Protein AF-A0A3D1LNL4-F1 (afdb_monomer_lite)

Foldseek 3Di:
DWDKDWDWDDQPDFKIKIKIKTAPPDVPAWDWDCPVVQRKTWGDDVQWIWIQHNFWIKITALKWKKAFDFPPADDDPVQVVPPLFGMDIDAQQWDADPVRDTFGDNRRIDIDTPVRCLNNHPVFKMKMKDKDAPPADPRSRRNNVVLCVQCVVCRRRPPCRVVVVVVVSCVVRVVSVVGNGMMMIMMMMGGVLLVVLLVLLLVQCVVPVDHDPVSVVVSVVSCVVVVPDPVSSVRSNVVSND

pLDDT: mean 90.86, std 9.8, range [50.56, 98.62]

Sequence (242 aa):
MHKDIRLHGMSGDQTEYFVMVIGNEAYQRYFFNIVQEEDQLRIFSPGNELVISADGISYQGNGGYFCEYMFGVDQPSSDLAKPDIINRLVMYGACSDDAGSVRFSDRTSGSETFDNIFFEGNAVCNYFFFVHSNLLSRKLKNQQEELVRCLGKILKRSEAVGDERDDILISEIFPLLKDDSAQLFIVKLINRYHREYRNLFRSLYFRNKKISDDDFAKLVSMASKYQIDRYQQERIRIDVMY

Structure (mmCIF, N/CA/C/O backbone):
data_AF-A0A3D1LNL4-F1
#
_entry.id   AF-A0A3D1LNL4-F1
#
loop_
_atom_site.group_PDB
_atom_site.id
_atom_site.type_symbol
_atom_site.label_atom_id
_atom_site.label_alt_id
_atom_site.label_comp_id
_atom_site.label_asym_id
_atom_site.label_entity_id
_atom_site.label_seq_id
_atom_site.pdbx_PDB_ins_code
_atom_site.Cartn_x
_atom_site.Cartn_y
_atom_site.Cartn_z
_atom_site.occupancy
_atom_site.B_iso_or_equiv
_atom_site.auth_seq_id
_atom_site.auth_comp_id
_atom_site.auth_asym_id
_atom_site.auth_atom_id
_atom_site.pdbx_PDB_model_num
ATOM 1 N N . MET A 1 1 ? -11.968 -1.842 -21.091 1.00 50.56 1 MET A N 1
ATOM 2 C CA . MET A 1 1 ? -12.015 -2.800 -19.969 1.00 50.56 1 MET A CA 1
ATOM 3 C C . MET A 1 1 ? -10.705 -3.562 -19.991 1.00 50.56 1 MET A C 1
ATOM 5 O O . MET A 1 1 ? -10.465 -4.282 -20.953 1.00 50.56 1 MET A O 1
ATOM 9 N N . HIS A 1 2 ? -9.820 -3.300 -19.032 1.00 61.72 2 HIS A N 1
ATOM 10 C CA . HIS A 1 2 ? -8.565 -4.043 -18.917 1.00 61.72 2 HIS A CA 1
ATOM 11 C C . HIS A 1 2 ? -8.872 -5.446 -18.392 1.00 61.72 2 HIS A C 1
ATOM 13 O O . HIS A 1 2 ? -9.828 -5.616 -17.638 1.00 61.72 2 HIS A O 1
ATOM 19 N N . LYS A 1 3 ? -8.110 -6.449 -18.828 1.00 73.12 3 LYS A N 1
ATOM 20 C CA . LYS A 1 3 ? -8.190 -7.783 -18.234 1.00 73.12 3 LYS A CA 1
ATOM 21 C C . LYS A 1 3 ? -7.304 -7.789 -16.996 1.00 73.12 3 LYS A C 1
ATOM 23 O O . LYS A 1 3 ? -6.114 -7.489 -17.103 1.00 73.12 3 LYS A O 1
ATOM 28 N N . ASP A 1 4 ? -7.886 -8.116 -15.853 1.00 80.88 4 ASP A N 1
ATOM 29 C CA . ASP A 1 4 ? -7.168 -8.322 -14.605 1.00 80.88 4 ASP A CA 1
ATOM 30 C C . ASP A 1 4 ? -7.403 -9.731 -14.055 1.00 80.88 4 ASP A C 1
ATOM 32 O O . ASP A 1 4 ? -8.457 -10.342 -14.233 1.00 80.88 4 ASP A O 1
ATOM 36 N N . ILE A 1 5 ? -6.379 -10.259 -13.392 1.00 85.88 5 ILE A N 1
ATOM 37 C CA . ILE A 1 5 ? -6.466 -11.468 -12.577 1.00 85.88 5 ILE A CA 1
ATOM 38 C C . ILE A 1 5 ? -6.315 -11.047 -11.133 1.00 85.88 5 ILE A C 1
ATOM 40 O O . ILE A 1 5 ? -5.396 -10.296 -10.806 1.00 85.88 5 ILE A O 1
ATOM 44 N N . ARG A 1 6 ? -7.191 -11.570 -10.276 1.00 89.88 6 ARG A N 1
ATOM 45 C CA . ARG A 1 6 ? -7.134 -11.356 -8.835 1.00 89.88 6 ARG A CA 1
ATOM 46 C C . ARG A 1 6 ? -6.950 -12.689 -8.136 1.00 89.88 6 ARG A C 1
ATOM 48 O O . ARG A 1 6 ? -7.793 -13.575 -8.257 1.00 89.88 6 ARG A O 1
ATOM 55 N N . LEU A 1 7 ? -5.852 -12.814 -7.410 1.00 90.56 7 LEU A N 1
ATOM 56 C CA . LEU A 1 7 ? -5.641 -13.871 -6.435 1.00 90.56 7 LEU A CA 1
ATOM 57 C C . LEU A 1 7 ? -5.884 -13.277 -5.052 1.00 90.56 7 LEU A C 1
ATOM 59 O O . LEU A 1 7 ? -5.367 -12.209 -4.738 1.00 90.56 7 LEU A O 1
ATOM 63 N N . HIS A 1 8 ? -6.662 -13.976 -4.242 1.00 93.00 8 HIS A N 1
ATOM 64 C CA . HIS A 1 8 ? -6.929 -13.614 -2.861 1.00 93.00 8 HIS A CA 1
ATOM 65 C C . HIS A 1 8 ? -6.503 -14.780 -1.975 1.00 93.00 8 HIS A C 1
ATOM 67 O O . HIS A 1 8 ? -6.839 -15.930 -2.267 1.00 93.00 8 HIS A O 1
ATOM 73 N N . GLY A 1 9 ? -5.772 -14.479 -0.909 1.00 91.75 9 GLY A N 1
ATOM 74 C CA . GLY A 1 9 ? -5.411 -15.459 0.097 1.00 91.75 9 GLY A CA 1
ATOM 75 C C . GLY A 1 9 ? -5.102 -14.827 1.446 1.00 91.75 9 GLY A C 1
ATOM 76 O O . GLY A 1 9 ? -5.281 -13.630 1.667 1.00 91.75 9 GLY A O 1
ATOM 77 N N . MET A 1 10 ? -4.649 -15.680 2.353 1.00 92.00 10 MET A N 1
ATOM 78 C CA . MET A 1 10 ? -4.302 -15.344 3.727 1.00 92.00 10 MET A CA 1
ATOM 79 C C . MET A 1 10 ? -2.837 -15.691 3.963 1.00 92.00 10 MET A C 1
ATOM 81 O O . MET A 1 10 ? -2.370 -16.714 3.464 1.00 92.00 10 MET A O 1
ATOM 85 N N . SER A 1 11 ? -2.140 -14.854 4.727 1.00 87.44 11 SER A N 1
ATOM 86 C CA . SER A 1 11 ? -0.852 -15.189 5.327 1.00 87.44 11 SER A CA 1
ATOM 87 C C . SER A 1 11 ? -0.989 -15.139 6.848 1.00 87.44 11 SER A C 1
ATOM 89 O O . SER A 1 11 ? -1.293 -14.089 7.430 1.00 87.44 11 SER A O 1
ATOM 91 N N . GLY A 1 12 ? -0.849 -16.306 7.481 1.00 83.31 12 GLY A N 1
ATOM 92 C CA . GLY A 1 12 ? -1.206 -16.506 8.883 1.00 83.31 12 GLY A CA 1
ATOM 93 C C . GLY A 1 12 ? -2.679 -16.186 9.175 1.00 83.31 12 GLY A C 1
ATOM 94 O O . GLY A 1 12 ? -3.547 -16.263 8.302 1.00 83.31 12 GLY A O 1
ATOM 95 N N . ASP A 1 13 ? -2.962 -15.795 10.418 1.00 82.75 13 ASP A N 1
ATOM 96 C CA . ASP A 1 13 ? -4.335 -15.529 10.875 1.00 82.75 13 ASP A CA 1
ATOM 97 C C . ASP A 1 13 ? -4.784 -14.072 10.667 1.00 82.75 13 ASP A C 1
ATOM 99 O O . ASP A 1 13 ? -5.983 -13.782 10.616 1.00 82.75 13 ASP A O 1
ATOM 103 N N . GLN A 1 14 ? -3.829 -13.146 10.544 1.00 91.38 14 GLN A N 1
ATOM 104 C CA . GLN A 1 14 ? -4.090 -11.706 10.633 1.00 91.38 14 GLN A CA 1
ATOM 105 C C . GLN A 1 14 ? -4.021 -10.962 9.298 1.00 91.38 14 GLN A C 1
ATOM 107 O O . GLN A 1 14 ? -4.731 -9.966 9.135 1.00 91.38 14 GLN A O 1
ATOM 112 N N . THR A 1 15 ? -3.216 -11.428 8.339 1.00 96.06 15 THR A N 1
ATOM 113 C CA . THR A 1 15 ? -2.960 -10.689 7.098 1.00 96.06 15 THR A CA 1
ATOM 114 C C . THR A 1 15 ? -3.695 -11.321 5.923 1.00 96.06 15 THR A C 1
ATOM 116 O O . THR A 1 15 ? -3.459 -12.466 5.551 1.00 96.06 15 THR A O 1
ATOM 119 N N . GLU A 1 16 ? -4.579 -10.546 5.307 1.00 96.44 16 GLU A N 1
ATOM 120 C CA . GLU A 1 16 ? -5.219 -10.869 4.033 1.00 96.44 16 GLU A CA 1
ATOM 121 C C . GLU A 1 16 ? -4.404 -10.233 2.900 1.00 96.44 16 GLU A C 1
ATOM 123 O O . GLU A 1 16 ? -3.946 -9.095 3.038 1.00 96.44 16 GLU A O 1
ATOM 128 N N . TYR A 1 17 ? -4.223 -10.937 1.781 1.00 96.38 17 TYR A N 1
ATOM 129 C CA . TYR A 1 17 ? -3.546 -10.386 0.608 1.00 96.38 17 TYR A CA 1
ATOM 130 C C . TYR A 1 17 ? -4.386 -10.500 -0.662 1.00 96.38 17 TYR A C 1
ATOM 132 O O . TYR A 1 17 ? -5.049 -11.507 -0.913 1.00 96.38 17 TYR A O 1
ATOM 140 N N . PHE A 1 18 ? -4.279 -9.486 -1.518 1.00 95.69 18 PHE A N 1
ATOM 141 C CA . PHE A 1 18 ? -4.818 -9.500 -2.874 1.00 95.69 18 PHE A CA 1
ATOM 142 C C . PHE A 1 18 ? -3.693 -9.222 -3.858 1.00 95.69 18 PHE A C 1
ATOM 144 O O . PHE A 1 18 ? -3.049 -8.178 -3.791 1.00 95.69 18 PHE A O 1
ATOM 151 N N . VAL A 1 19 ? -3.469 -10.139 -4.792 1.00 94.75 19 VAL A N 1
ATOM 152 C CA . VAL A 1 19 ? -2.535 -9.954 -5.903 1.00 94.75 19 VAL A CA 1
ATOM 153 C C . VAL A 1 19 ? -3.347 -9.695 -7.153 1.00 94.75 19 VAL A C 1
ATOM 155 O O . VAL A 1 19 ? -4.113 -10.549 -7.601 1.00 94.75 19 VAL A O 1
ATOM 158 N N . MET A 1 20 ? -3.175 -8.508 -7.708 1.00 94.00 20 MET A N 1
ATOM 159 C CA . MET A 1 20 ? -3.859 -8.043 -8.899 1.00 94.00 20 MET A CA 1
ATOM 160 C C . MET A 1 20 ? -2.837 -7.888 -10.007 1.00 94.00 20 MET A C 1
ATOM 162 O O . MET A 1 20 ? -1.841 -7.180 -9.846 1.00 94.00 20 MET A O 1
ATOM 166 N N . VAL A 1 21 ? -3.086 -8.549 -11.133 1.00 92.56 21 VAL A N 1
ATOM 167 C CA . VAL A 1 21 ? -2.206 -8.458 -12.293 1.00 92.56 21 VAL A CA 1
ATOM 168 C C . VAL A 1 21 ? -2.984 -8.043 -13.523 1.00 92.56 21 VAL A C 1
ATOM 170 O O . VAL A 1 21 ? -3.985 -8.667 -13.868 1.00 92.56 21 VAL A O 1
ATOM 173 N N . ILE A 1 22 ? -2.520 -6.973 -14.163 1.00 91.94 22 ILE A N 1
ATOM 174 C CA . ILE A 1 22 ? -3.245 -6.247 -15.203 1.00 91.94 22 ILE A CA 1
ATOM 175 C C . ILE A 1 22 ? -2.409 -6.226 -16.481 1.00 91.94 22 ILE A C 1
ATOM 177 O O . ILE A 1 22 ? -1.222 -5.903 -16.430 1.00 91.94 22 ILE A O 1
ATOM 181 N N . GLY A 1 23 ? -3.015 -6.573 -17.620 1.00 87.81 23 GLY A N 1
ATOM 182 C CA . GLY A 1 23 ? -2.366 -6.555 -18.937 1.00 87.81 23 GLY A CA 1
ATOM 183 C C . GLY A 1 23 ? -3.229 -7.172 -20.047 1.00 87.81 23 GLY A C 1
ATOM 184 O O . GLY A 1 23 ? -4.116 -7.982 -19.780 1.00 87.81 23 GLY A O 1
ATOM 185 N N . ASN A 1 24 ? -2.968 -6.821 -21.313 1.00 76.06 24 ASN A N 1
ATOM 186 C CA . ASN A 1 24 ? -3.731 -7.343 -22.466 1.00 76.06 24 ASN A CA 1
ATOM 187 C C . ASN A 1 24 ? -3.574 -8.867 -22.655 1.00 76.06 24 ASN A C 1
ATOM 189 O O . ASN A 1 24 ? -4.507 -9.541 -23.097 1.00 76.06 24 ASN A O 1
ATOM 193 N N . GLU A 1 25 ? -2.428 -9.402 -22.228 1.00 66.19 25 GLU A N 1
ATOM 194 C CA . GLU A 1 25 ? -2.112 -10.831 -22.109 1.00 66.19 25 GLU A CA 1
ATOM 195 C C . GLU A 1 25 ? -1.676 -11.150 -20.679 1.00 66.19 25 GLU A C 1
ATOM 197 O O . GLU A 1 25 ? -0.686 -11.843 -20.410 1.00 66.19 25 GLU A O 1
ATOM 202 N N . ALA A 1 26 ? -2.501 -10.687 -19.741 1.00 60.09 26 ALA A N 1
ATOM 203 C CA . ALA A 1 26 ? -2.679 -11.404 -18.499 1.00 60.09 26 ALA A CA 1
ATOM 204 C C . ALA A 1 26 ? -2.870 -12.914 -18.763 1.00 60.09 26 ALA A C 1
ATOM 206 O O . ALA A 1 26 ? -3.056 -13.303 -19.894 1.00 60.09 26 ALA A O 1
ATOM 207 N N . TYR A 1 27 ? -2.868 -13.841 -17.824 1.00 58.22 27 TYR A N 1
ATOM 208 C CA . TYR A 1 27 ? -3.023 -15.293 -18.096 1.00 58.22 27 TYR A CA 1
ATOM 209 C C . TYR A 1 27 ? -1.872 -15.976 -18.873 1.00 58.22 27 TYR A C 1
ATOM 211 O O . TYR A 1 27 ? -1.495 -17.074 -18.488 1.00 58.22 27 TYR A O 1
ATOM 219 N N . GLN A 1 28 ? -1.297 -15.390 -19.933 1.00 54.34 28 GLN A N 1
ATOM 220 C CA . GLN A 1 28 ? -0.286 -16.056 -20.776 1.00 54.34 28 GLN A CA 1
ATOM 221 C C . GLN A 1 28 ? 1.156 -15.883 -20.278 1.00 54.34 28 GLN A C 1
ATOM 223 O O . GLN A 1 28 ? 2.047 -16.604 -20.719 1.00 54.34 28 GLN A O 1
ATOM 228 N N . ARG A 1 29 ? 1.409 -14.908 -19.398 1.00 55.25 29 ARG A N 1
ATOM 229 C CA . ARG A 1 29 ? 2.767 -14.460 -19.037 1.00 55.25 29 ARG A CA 1
ATOM 230 C C . ARG A 1 29 ? 2.970 -14.235 -17.537 1.00 55.25 29 ARG A C 1
ATOM 232 O O . ARG A 1 29 ? 3.847 -13.468 -17.152 1.00 55.25 29 ARG A O 1
ATOM 239 N N . TYR A 1 30 ? 2.145 -14.856 -16.697 1.00 57.94 30 TYR A N 1
ATOM 240 C CA . TYR A 1 30 ? 2.248 -14.731 -15.243 1.00 57.94 30 TYR A CA 1
ATOM 241 C C . TYR A 1 30 ? 2.713 -16.016 -14.597 1.00 57.94 30 TYR A C 1
ATOM 243 O O . TYR A 1 30 ? 2.314 -17.106 -15.003 1.00 57.94 30 TYR A O 1
ATOM 251 N N . PHE A 1 31 ? 3.495 -15.855 -13.536 1.00 61.88 31 PHE A N 1
ATOM 252 C CA . PHE A 1 31 ? 3.978 -16.955 -12.735 1.00 61.88 31 PHE A CA 1
ATOM 253 C C . PHE A 1 31 ? 3.702 -16.645 -11.264 1.00 61.88 31 PHE A C 1
ATOM 255 O O . PHE A 1 31 ? 4.343 -15.785 -10.661 1.00 61.88 31 PHE A O 1
ATOM 262 N N . PHE A 1 32 ? 2.707 -17.329 -10.703 1.00 61.94 32 PHE A N 1
ATOM 263 C CA . PHE A 1 32 ? 2.613 -17.522 -9.263 1.00 61.94 32 PHE A CA 1
ATOM 264 C C . PHE A 1 32 ? 3.219 -18.888 -8.963 1.00 61.94 32 PHE A C 1
ATOM 266 O O . PHE A 1 32 ? 2.899 -19.870 -9.635 1.00 61.94 32 PHE A O 1
ATOM 273 N N . ASN A 1 33 ? 4.106 -18.953 -7.979 1.00 62.47 33 ASN A N 1
ATOM 274 C CA . ASN A 1 33 ? 4.538 -20.227 -7.428 1.00 62.47 33 ASN A CA 1
ATOM 275 C C . ASN A 1 33 ? 4.092 -20.273 -5.971 1.00 62.47 33 ASN A C 1
ATOM 277 O O . ASN A 1 33 ? 4.535 -19.450 -5.170 1.00 62.47 33 ASN A O 1
ATOM 281 N N . ILE A 1 34 ? 3.185 -21.200 -5.663 1.00 65.06 34 ILE A N 1
ATOM 282 C CA . ILE A 1 34 ? 2.859 -21.537 -4.280 1.00 65.06 34 ILE A CA 1
ATOM 283 C C . ILE A 1 34 ? 3.863 -22.606 -3.881 1.00 65.06 34 ILE A C 1
ATOM 285 O O . ILE A 1 34 ? 3.757 -23.758 -4.309 1.00 65.06 34 ILE A O 1
ATOM 289 N N . VAL A 1 35 ? 4.854 -22.214 -3.089 1.00 64.00 35 VAL A N 1
ATOM 290 C CA . VAL A 1 35 ? 5.831 -23.155 -2.548 1.00 64.00 35 VAL A CA 1
ATOM 291 C C . VAL A 1 35 ? 5.168 -23.827 -1.351 1.00 64.00 35 VAL A C 1
ATOM 293 O O . VAL A 1 35 ? 5.257 -23.337 -0.231 1.00 64.00 35 VAL A O 1
ATOM 296 N N . GLN A 1 36 ? 4.437 -24.920 -1.602 1.00 60.38 36 GLN A N 1
ATOM 297 C CA . GLN A 1 36 ? 3.648 -25.624 -0.576 1.00 60.38 36 GLN A CA 1
ATOM 298 C C . GLN A 1 36 ? 4.494 -26.099 0.614 1.00 60.38 36 GLN A C 1
ATOM 300 O O . GLN A 1 36 ? 3.973 -26.221 1.715 1.00 60.38 36 GLN A O 1
ATOM 305 N N . GLU A 1 37 ? 5.786 -26.351 0.400 1.00 60.69 37 GLU A N 1
ATOM 306 C CA . GLU A 1 37 ? 6.718 -26.757 1.458 1.00 60.69 37 GLU A CA 1
ATOM 307 C C . GLU A 1 37 ? 7.083 -25.605 2.411 1.00 60.69 37 GLU A C 1
ATOM 309 O O . GLU A 1 37 ? 7.431 -25.864 3.560 1.00 60.69 37 GLU A O 1
ATOM 314 N N . GLU A 1 38 ? 6.970 -24.348 1.964 1.00 62.19 38 GLU A N 1
ATOM 315 C CA . GLU A 1 38 ? 7.372 -23.156 2.729 1.00 62.19 38 GLU A CA 1
ATOM 316 C C . GLU A 1 38 ? 6.199 -22.221 3.078 1.00 62.19 38 GLU A C 1
ATOM 318 O O . GLU A 1 38 ? 6.415 -21.205 3.733 1.00 62.19 38 GLU A O 1
ATOM 323 N N . ASP A 1 39 ? 4.974 -22.548 2.651 1.00 75.44 39 ASP A N 1
ATOM 324 C CA . ASP A 1 39 ? 3.772 -21.704 2.783 1.00 75.44 39 ASP A CA 1
ATOM 325 C C . ASP A 1 39 ? 3.991 -20.264 2.273 1.00 75.44 39 ASP A C 1
ATOM 327 O O . ASP A 1 39 ? 3.613 -19.272 2.894 1.00 75.44 39 ASP A O 1
ATOM 331 N N . GLN A 1 40 ? 4.664 -20.151 1.121 1.00 87.25 40 GLN A N 1
ATOM 332 C CA . GLN A 1 40 ? 4.995 -18.870 0.495 1.00 87.25 40 GLN A CA 1
ATOM 333 C C . GLN A 1 40 ? 4.293 -18.692 -0.847 1.00 87.25 40 GLN A C 1
ATOM 335 O O . GLN A 1 40 ? 4.218 -19.612 -1.672 1.00 87.25 40 GLN A O 1
ATOM 340 N N . LEU A 1 41 ? 3.865 -17.456 -1.105 1.00 90.50 41 LEU A N 1
ATOM 341 C CA . LEU A 1 41 ? 3.396 -17.020 -2.412 1.00 90.50 41 LEU A CA 1
ATOM 342 C C . LEU A 1 41 ? 4.462 -16.159 -3.084 1.00 90.50 41 LEU A C 1
ATOM 344 O O . LEU A 1 41 ? 4.723 -15.034 -2.664 1.00 90.50 41 LEU A O 1
ATOM 348 N N . ARG A 1 42 ? 5.028 -16.661 -4.181 1.00 92.62 42 ARG A N 1
ATOM 349 C CA . ARG A 1 42 ? 5.994 -15.930 -5.005 1.00 92.62 42 ARG A CA 1
ATOM 350 C C . ARG A 1 42 ? 5.335 -15.377 -6.264 1.00 92.62 42 ARG A C 1
ATOM 352 O O . ARG A 1 42 ? 4.730 -16.129 -7.029 1.00 92.62 42 ARG A O 1
ATOM 359 N N . ILE A 1 43 ? 5.504 -14.078 -6.493 1.00 92.62 43 ILE A N 1
ATOM 360 C CA . ILE A 1 43 ? 4.960 -13.308 -7.616 1.00 92.62 43 ILE A CA 1
ATOM 361 C C . ILE A 1 43 ? 6.143 -12.691 -8.358 1.00 92.62 43 ILE A C 1
ATOM 363 O O . ILE A 1 43 ? 6.933 -11.965 -7.757 1.00 92.62 43 ILE A O 1
ATOM 367 N N . PHE A 1 44 ? 6.291 -12.960 -9.654 1.00 91.31 44 PHE A N 1
ATOM 368 C CA . PHE A 1 44 ? 7.459 -12.470 -10.384 1.00 91.31 44 PHE A CA 1
ATOM 369 C C . PHE A 1 44 ? 7.189 -12.126 -11.847 1.00 91.31 44 PHE A C 1
ATOM 371 O O . PHE A 1 44 ? 6.270 -12.628 -12.494 1.00 91.31 44 PHE A O 1
ATOM 378 N N . SER A 1 45 ? 8.051 -11.256 -12.366 1.00 89.31 45 SER A N 1
ATOM 379 C CA . SER A 1 45 ? 8.190 -10.899 -13.778 1.00 89.31 45 SER A CA 1
ATOM 380 C C . SER A 1 45 ? 9.676 -10.644 -14.072 1.00 89.31 45 SER A C 1
ATOM 382 O O . SER A 1 45 ? 10.470 -10.544 -13.135 1.00 89.31 45 SER A O 1
ATOM 384 N N . PRO A 1 46 ? 10.121 -10.543 -15.336 1.00 88.75 46 PRO A N 1
ATOM 385 C CA . PRO A 1 46 ? 11.529 -10.285 -15.627 1.00 88.75 46 PRO A CA 1
ATOM 386 C C . PRO A 1 46 ? 12.072 -9.055 -14.878 1.00 88.75 46 PRO A C 1
ATOM 388 O O . PRO A 1 46 ? 11.635 -7.931 -15.120 1.00 88.75 46 PRO A O 1
ATOM 391 N N . GLY A 1 47 ? 13.030 -9.290 -13.975 1.00 89.75 47 GLY A N 1
ATOM 392 C CA . GLY A 1 47 ? 13.676 -8.256 -13.159 1.00 89.75 47 GLY A CA 1
ATOM 393 C C . GLY A 1 47 ? 12.916 -7.821 -11.899 1.00 89.75 47 GLY A C 1
ATOM 394 O O . GLY A 1 47 ? 13.440 -6.975 -11.179 1.00 89.75 47 GLY A O 1
ATOM 395 N N . ASN A 1 48 ? 11.735 -8.384 -11.614 1.00 94.69 48 ASN A N 1
ATOM 396 C CA . ASN A 1 48 ? 10.940 -8.048 -10.432 1.00 94.69 48 ASN A CA 1
ATOM 397 C C . ASN A 1 48 ? 10.413 -9.293 -9.719 1.00 94.69 48 ASN A C 1
ATOM 399 O O . ASN A 1 48 ? 9.960 -10.248 -10.351 1.00 94.69 48 ASN A O 1
ATOM 403 N N . GLU A 1 49 ? 10.394 -9.233 -8.398 1.00 95.31 49 GLU A N 1
ATOM 404 C CA . GLU A 1 49 ? 9.917 -10.295 -7.532 1.00 95.31 49 GLU A CA 1
ATOM 405 C C . GLU A 1 49 ? 9.311 -9.717 -6.256 1.00 95.31 49 GLU A C 1
ATOM 407 O O . GLU A 1 49 ? 9.842 -8.770 -5.677 1.00 95.31 49 GLU A O 1
ATOM 412 N N . LEU A 1 50 ? 8.210 -10.319 -5.814 1.00 96.75 50 LEU A N 1
ATOM 413 C CA . LEU A 1 50 ? 7.651 -10.143 -4.485 1.00 96.75 50 LEU A CA 1
ATOM 414 C C . LEU A 1 50 ? 7.252 -11.515 -3.943 1.00 96.75 50 LEU A C 1
ATOM 416 O O . LEU A 1 50 ? 6.542 -12.273 -4.604 1.00 96.75 50 LEU A O 1
ATOM 420 N N . VAL A 1 51 ? 7.709 -11.829 -2.739 1.00 95.62 51 VAL A N 1
ATOM 421 C CA . VAL A 1 51 ? 7.355 -13.041 -2.000 1.00 95.62 51 VAL A CA 1
ATOM 422 C C . VAL A 1 51 ? 6.564 -12.623 -0.775 1.00 95.62 51 VAL A C 1
ATOM 424 O O . VAL A 1 51 ? 6.985 -11.714 -0.066 1.00 95.62 51 VAL A O 1
ATOM 427 N N . ILE A 1 52 ? 5.431 -13.276 -0.540 1.00 95.25 52 ILE A N 1
ATOM 428 C CA . ILE A 1 52 ? 4.656 -13.175 0.695 1.00 95.25 52 ILE A CA 1
ATOM 429 C C . ILE A 1 52 ? 4.932 -14.448 1.493 1.00 95.25 52 ILE A C 1
ATOM 431 O O . ILE A 1 52 ? 4.626 -15.545 1.019 1.00 95.25 52 ILE A O 1
ATOM 435 N N . SER A 1 53 ? 5.523 -14.290 2.674 1.00 93.00 53 SER A N 1
ATOM 436 C CA . SER A 1 53 ? 5.762 -15.346 3.661 1.00 93.00 53 SER A CA 1
ATOM 437 C C . SER A 1 53 ? 4.769 -15.230 4.818 1.00 93.00 53 SER A C 1
ATOM 439 O O . SER A 1 53 ? 3.946 -14.311 4.856 1.00 93.00 53 SER A O 1
ATOM 441 N N . ALA A 1 54 ? 4.849 -16.157 5.775 1.00 90.44 54 ALA A N 1
ATOM 442 C CA . ALA A 1 54 ? 4.009 -16.174 6.975 1.00 90.44 54 ALA A CA 1
ATOM 443 C C . ALA A 1 54 ? 4.172 -14.928 7.872 1.00 90.44 54 ALA A C 1
ATOM 445 O O . ALA A 1 54 ? 3.253 -14.563 8.603 1.00 90.44 54 ALA A O 1
ATOM 446 N N . ASP A 1 55 ? 5.336 -14.279 7.831 1.00 91.81 55 ASP A N 1
ATOM 447 C CA . ASP A 1 55 ? 5.736 -13.185 8.722 1.00 91.81 55 ASP A CA 1
ATOM 448 C C . ASP A 1 55 ? 5.873 -11.824 8.024 1.00 91.81 55 ASP A C 1
ATOM 450 O O . ASP A 1 55 ? 5.939 -10.789 8.695 1.00 91.81 55 ASP A O 1
ATOM 454 N N . GLY A 1 56 ? 5.889 -11.793 6.691 1.00 95.75 56 GLY A N 1
ATOM 455 C CA . GLY A 1 56 ? 6.089 -10.555 5.959 1.00 95.75 56 GLY A CA 1
ATOM 456 C C . GLY A 1 56 ? 6.197 -10.724 4.454 1.00 95.75 56 GLY A C 1
ATOM 457 O O . GLY A 1 56 ? 5.583 -11.600 3.839 1.00 95.75 56 GLY A O 1
ATOM 458 N N . ILE A 1 57 ? 6.975 -9.827 3.856 1.00 97.00 57 ILE A N 1
ATOM 459 C CA . ILE A 1 57 ? 7.299 -9.862 2.436 1.00 97.00 57 ILE A CA 1
ATOM 460 C C . ILE A 1 57 ? 8.799 -9.722 2.209 1.00 97.00 57 ILE A C 1
ATOM 462 O O . ILE A 1 57 ? 9.505 -9.055 2.967 1.00 97.00 57 ILE A O 1
ATOM 466 N N . SER A 1 58 ? 9.265 -10.247 1.083 1.00 97.44 58 SER A N 1
ATOM 467 C CA . SER A 1 58 ? 10.529 -9.841 0.471 1.00 97.44 58 SER A CA 1
ATOM 468 C C . SER A 1 58 ? 10.285 -9.366 -0.949 1.00 97.44 58 SER A C 1
ATOM 470 O O . SER A 1 58 ? 9.439 -9.916 -1.652 1.00 97.44 58 SER A O 1
ATOM 472 N N . TYR A 1 59 ? 11.028 -8.363 -1.389 1.00 97.38 59 TYR A N 1
ATOM 473 C CA . TYR A 1 59 ? 10.859 -7.774 -2.709 1.00 97.38 59 TYR A CA 1
ATOM 474 C C . TYR A 1 59 ? 12.199 -7.499 -3.377 1.00 97.38 59 TYR A C 1
ATOM 476 O O . TYR A 1 59 ? 13.221 -7.305 -2.720 1.00 97.38 59 TYR A O 1
ATOM 484 N N . GLN A 1 60 ? 12.171 -7.437 -4.703 1.00 96.81 60 GLN A N 1
ATOM 485 C CA . GLN A 1 60 ? 13.253 -6.972 -5.557 1.00 96.81 60 GLN A CA 1
ATOM 486 C C . GLN A 1 60 ? 12.653 -6.396 -6.841 1.00 96.81 60 GLN A C 1
ATOM 488 O O . GLN A 1 60 ? 11.712 -6.956 -7.396 1.00 96.81 60 GLN A O 1
ATOM 493 N N . GLY A 1 61 ? 13.225 -5.309 -7.362 1.00 96.12 61 GLY A N 1
ATOM 494 C CA . GLY A 1 61 ? 12.877 -4.814 -8.697 1.00 96.12 61 GLY A CA 1
ATOM 495 C C . GLY A 1 61 ? 12.700 -3.307 -8.766 1.00 96.12 61 GLY A C 1
ATOM 496 O O . GLY A 1 61 ? 13.384 -2.563 -8.070 1.00 96.12 61 GLY A O 1
ATOM 497 N N . ASN A 1 62 ? 11.832 -2.847 -9.661 1.00 96.81 62 ASN A N 1
ATOM 498 C CA . ASN A 1 62 ? 11.607 -1.429 -9.960 1.00 96.81 62 ASN A CA 1
ATOM 499 C C . ASN A 1 62 ? 10.446 -0.801 -9.187 1.00 96.81 62 ASN A C 1
ATOM 501 O O . ASN A 1 62 ? 10.109 0.362 -9.408 1.00 96.81 62 ASN A O 1
ATOM 505 N N . GLY A 1 63 ? 9.831 -1.604 -8.332 1.00 96.06 63 GLY A N 1
ATOM 506 C CA . GLY A 1 63 ? 8.618 -1.285 -7.623 1.00 96.06 63 GLY A CA 1
ATOM 507 C C . GLY A 1 63 ? 8.782 -0.355 -6.432 1.00 96.06 63 GLY A C 1
ATOM 508 O O . GLY A 1 63 ? 9.813 0.284 -6.193 1.00 96.06 63 GLY A O 1
ATOM 509 N N . GLY A 1 64 ? 7.708 -0.318 -5.666 1.00 97.50 64 GLY A N 1
ATOM 510 C CA . GLY A 1 64 ? 7.609 0.432 -4.435 1.00 97.50 64 GLY A CA 1
ATOM 511 C C . GLY A 1 64 ? 6.358 0.048 -3.669 1.00 97.50 64 GLY A C 1
ATOM 512 O O . GLY A 1 64 ? 5.640 -0.888 -4.030 1.00 97.50 64 GLY A O 1
ATOM 513 N N . TYR A 1 65 ? 6.087 0.810 -2.623 1.00 97.81 65 TYR A N 1
ATOM 514 C CA . TYR A 1 65 ? 4.872 0.699 -1.841 1.00 97.81 65 TYR A CA 1
ATOM 515 C C . TYR A 1 65 ? 4.224 2.058 -1.644 1.00 97.81 65 TYR A C 1
ATOM 517 O O . TYR A 1 65 ? 4.878 3.105 -1.686 1.00 97.81 65 TYR A O 1
ATOM 525 N N . PHE A 1 66 ? 2.914 2.029 -1.455 1.00 98.19 66 PHE A N 1
ATOM 526 C CA . PHE A 1 66 ? 2.119 3.204 -1.177 1.00 98.19 66 PHE A CA 1
ATOM 527 C C . PHE A 1 66 ? 0.930 2.868 -0.285 1.00 98.19 66 PHE A C 1
ATOM 529 O O . PHE A 1 66 ? 0.409 1.752 -0.280 1.00 98.19 66 PHE A O 1
ATOM 536 N N . CYS A 1 67 ? 0.507 3.856 0.485 1.00 97.75 67 CYS A N 1
ATOM 537 C CA . CYS A 1 67 ? -0.648 3.771 1.363 1.00 97.75 67 CYS A CA 1
ATOM 538 C C . CYS A 1 67 ? -1.165 5.179 1.639 1.00 97.75 67 CYS A C 1
ATOM 540 O O . CYS A 1 67 ? -0.428 6.152 1.477 1.00 97.75 67 CYS A O 1
ATOM 542 N N . GLU A 1 68 ? -2.407 5.291 2.086 1.00 96.81 68 GLU A N 1
ATOM 543 C CA . GLU A 1 68 ? -2.912 6.551 2.623 1.00 96.81 68 GLU A CA 1
ATOM 544 C C . GLU A 1 68 ? -2.122 6.940 3.879 1.00 96.81 68 GLU A C 1
ATOM 546 O O . GLU A 1 68 ? -1.744 6.075 4.682 1.00 96.81 68 GLU A O 1
ATOM 551 N N . TYR A 1 69 ? -1.816 8.231 4.023 1.00 95.81 69 TYR A N 1
ATOM 552 C CA . TYR A 1 69 ? -1.195 8.742 5.238 1.00 95.81 69 TYR A CA 1
ATOM 553 C C . TYR A 1 69 ? -2.142 8.538 6.416 1.00 95.81 69 TYR A C 1
ATOM 555 O O . TYR A 1 69 ? -3.312 8.888 6.361 1.00 95.81 69 TYR A O 1
ATOM 563 N N . MET A 1 70 ? -1.596 8.022 7.510 1.00 93.81 70 MET A N 1
ATOM 564 C CA . MET A 1 70 ? -2.302 7.872 8.775 1.00 93.81 70 MET A CA 1
ATOM 565 C C . MET A 1 70 ? -1.551 8.657 9.848 1.00 93.81 70 MET A C 1
ATOM 567 O O . MET A 1 70 ? -0.337 8.859 9.753 1.00 93.81 70 MET A O 1
ATOM 571 N N . PHE A 1 71 ? -2.252 9.071 10.904 1.00 91.50 71 PHE A N 1
ATOM 572 C CA . PHE A 1 71 ? -1.614 9.677 12.069 1.00 91.50 71 PHE A CA 1
ATOM 573 C C . PHE A 1 71 ? -0.411 8.846 12.549 1.00 91.50 71 PHE A C 1
ATOM 575 O O . PHE A 1 71 ? -0.479 7.617 12.642 1.00 91.50 71 PHE A O 1
ATOM 582 N N . GLY A 1 72 ? 0.696 9.525 12.850 1.00 87.44 72 GLY A N 1
ATOM 583 C CA . GLY A 1 72 ? 1.932 8.898 13.319 1.00 87.44 72 GLY A CA 1
ATOM 584 C C . GLY A 1 72 ? 2.872 8.385 12.225 1.00 87.44 72 GLY A C 1
ATOM 585 O O . GLY A 1 72 ? 3.999 8.031 12.550 1.00 87.44 72 GLY A O 1
ATOM 586 N N . VAL A 1 73 ? 2.457 8.382 10.953 1.00 87.94 73 VAL A N 1
ATOM 587 C CA . VAL A 1 73 ? 3.352 8.090 9.822 1.00 87.94 73 VAL A CA 1
ATOM 588 C C . VAL A 1 73 ? 4.217 9.312 9.519 1.00 87.94 73 VAL A C 1
ATOM 590 O O . VAL A 1 73 ? 3.701 10.428 9.441 1.00 87.94 73 VAL A O 1
ATOM 593 N N . ASP A 1 74 ? 5.520 9.106 9.313 1.00 85.19 74 ASP A N 1
ATOM 594 C CA . ASP A 1 74 ? 6.418 10.181 8.885 1.00 85.19 74 ASP A CA 1
ATOM 595 C C . ASP A 1 74 ? 6.019 10.711 7.499 1.00 85.19 74 ASP A C 1
ATOM 597 O O . ASP A 1 74 ? 5.907 9.956 6.526 1.00 85.19 74 ASP A O 1
ATOM 601 N N . GLN A 1 75 ? 5.801 12.024 7.416 1.00 87.06 75 GLN A N 1
ATOM 602 C CA . GLN A 1 75 ? 5.392 12.709 6.197 1.00 87.06 75 GLN A CA 1
ATOM 603 C C . GLN A 1 75 ? 6.467 13.725 5.797 1.00 87.06 75 GLN A C 1
ATOM 605 O O . GLN A 1 75 ? 6.704 14.695 6.526 1.00 87.06 75 GLN A O 1
ATOM 610 N N . PRO A 1 76 ? 7.096 13.568 4.617 1.00 86.56 76 PRO A N 1
ATOM 611 C CA . PRO A 1 76 ? 8.073 14.528 4.129 1.00 86.56 76 PRO A CA 1
ATOM 612 C C . PRO A 1 76 ? 7.491 15.942 4.065 1.00 86.56 76 PRO A C 1
ATOM 614 O O . PRO A 1 76 ? 6.358 16.148 3.624 1.00 86.56 76 PRO A O 1
ATOM 617 N N . SER A 1 77 ? 8.294 16.948 4.414 1.00 84.31 77 SER A N 1
ATOM 618 C CA . SER A 1 77 ? 7.885 18.362 4.364 1.00 84.31 77 SER A CA 1
ATOM 619 C C . SER A 1 77 ? 7.405 18.805 2.976 1.00 84.31 77 SER A C 1
ATOM 621 O O . SER A 1 77 ? 6.516 19.647 2.852 1.00 84.31 77 SER A O 1
ATOM 623 N N . SER A 1 78 ? 7.959 18.203 1.921 1.00 85.25 78 SER A N 1
ATOM 624 C CA . SER A 1 78 ? 7.559 18.425 0.530 1.00 85.25 78 SER A CA 1
ATOM 625 C C . SER A 1 78 ? 6.153 17.911 0.203 1.00 85.25 78 SER A C 1
ATOM 627 O O . SER A 1 78 ? 5.515 18.457 -0.705 1.00 85.25 78 SER A O 1
ATOM 629 N N . ASP A 1 79 ? 5.679 16.903 0.936 1.00 89.62 79 ASP A N 1
ATOM 630 C CA . ASP A 1 79 ? 4.321 16.377 0.842 1.00 89.62 79 ASP A CA 1
ATOM 631 C C . ASP A 1 79 ? 3.367 17.205 1.713 1.00 89.62 79 ASP A C 1
ATOM 633 O O . ASP A 1 79 ? 2.336 17.639 1.211 1.00 89.62 79 ASP A O 1
ATOM 637 N N . LEU A 1 80 ? 3.758 17.549 2.950 1.00 86.62 80 LEU A N 1
ATOM 638 C CA . LEU A 1 80 ? 2.976 18.425 3.846 1.00 86.62 80 LEU A CA 1
ATOM 639 C C . LEU A 1 80 ? 2.628 19.785 3.220 1.00 86.62 80 LEU A C 1
ATOM 641 O O . LEU A 1 80 ? 1.567 20.346 3.479 1.00 86.62 80 LEU A O 1
ATOM 645 N N . ALA A 1 81 ? 3.515 20.329 2.384 1.00 89.06 81 ALA A N 1
ATOM 646 C CA . ALA A 1 81 ? 3.290 21.602 1.703 1.00 89.06 81 ALA A CA 1
ATOM 647 C C . ALA A 1 81 ? 2.177 21.552 0.634 1.00 89.06 81 ALA A C 1
ATOM 649 O O . ALA A 1 81 ? 1.797 22.596 0.099 1.00 89.06 81 ALA A O 1
ATOM 650 N N . LYS A 1 82 ? 1.685 20.360 0.274 1.00 92.38 82 LYS A N 1
ATOM 651 C CA . LYS A 1 82 ? 0.717 20.143 -0.804 1.00 92.38 82 LYS A CA 1
ATOM 652 C C . LYS A 1 82 ? -0.509 19.414 -0.247 1.00 92.38 82 LYS A C 1
ATOM 654 O O . LYS A 1 82 ? -0.463 18.198 -0.094 1.00 92.38 82 LYS A O 1
ATOM 659 N N . PRO A 1 83 ? -1.623 20.123 0.006 1.00 89.31 83 PRO A N 1
ATOM 660 C CA . PRO A 1 83 ? -2.789 19.543 0.677 1.00 89.31 83 PRO A CA 1
ATOM 661 C C . PRO A 1 83 ? -3.492 18.455 -0.144 1.00 89.31 83 PRO A C 1
ATOM 663 O O . PRO A 1 83 ? -4.315 17.728 0.391 1.00 89.31 83 PRO A O 1
ATOM 666 N N . ASP A 1 84 ? -3.188 18.348 -1.439 1.00 93.81 84 ASP A N 1
ATOM 667 C CA . ASP A 1 84 ? -3.718 17.308 -2.317 1.00 93.81 84 ASP A CA 1
ATOM 668 C C . ASP A 1 84 ? -2.908 16.001 -2.274 1.00 93.81 84 ASP A C 1
ATOM 670 O O . ASP A 1 84 ? -3.261 15.051 -2.969 1.00 93.81 84 ASP A O 1
ATOM 674 N N . ILE A 1 85 ? -1.814 15.942 -1.503 1.00 96.00 85 ILE A N 1
ATOM 675 C CA . ILE A 1 85 ? -1.042 14.719 -1.274 1.00 96.00 85 ILE A CA 1
ATOM 676 C C . ILE A 1 85 ? -1.577 14.015 -0.030 1.00 96.00 85 ILE A C 1
ATOM 678 O O . I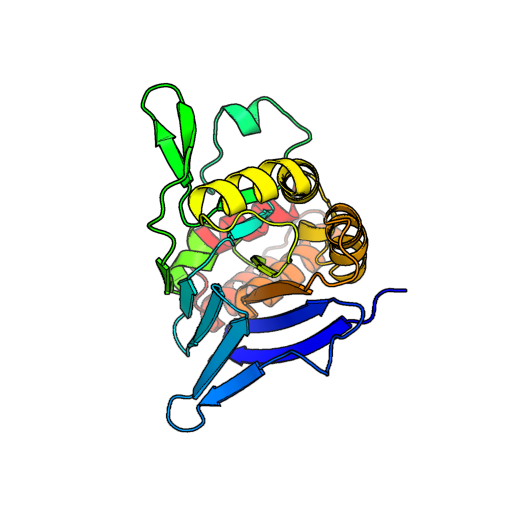LE A 1 85 ? -1.338 14.448 1.095 1.00 96.00 85 ILE A O 1
ATOM 682 N N . ILE A 1 86 ? -2.257 12.899 -0.270 1.00 95.69 86 ILE A N 1
ATOM 683 C CA . ILE A 1 86 ? -2.933 12.094 0.754 1.00 95.69 86 ILE A CA 1
ATOM 684 C C . ILE A 1 86 ? -2.295 10.716 0.939 1.00 95.69 86 ILE A C 1
ATOM 686 O O . ILE A 1 86 ? -2.498 10.084 1.968 1.00 95.69 86 ILE A O 1
ATOM 690 N N . ASN A 1 87 ? -1.447 10.277 0.002 1.00 97.38 87 ASN A N 1
ATOM 691 C CA . ASN A 1 87 ? -0.786 8.977 0.079 1.00 97.38 87 ASN A CA 1
ATOM 692 C C . ASN A 1 87 ? 0.736 9.107 0.191 1.00 97.38 87 ASN A C 1
ATOM 694 O O . ASN A 1 87 ? 1.380 9.882 -0.530 1.00 97.38 87 ASN A O 1
ATOM 698 N N . ARG A 1 88 ? 1.322 8.255 1.032 1.00 96.00 88 ARG A N 1
ATOM 699 C CA . ARG A 1 88 ? 2.756 7.973 1.075 1.00 96.00 88 ARG A CA 1
ATOM 700 C C . ARG A 1 88 ? 3.124 7.118 -0.134 1.00 96.00 88 ARG A C 1
ATOM 702 O O . ARG A 1 88 ? 2.445 6.141 -0.421 1.00 96.00 88 ARG A O 1
ATOM 709 N N . LEU A 1 89 ? 4.217 7.454 -0.818 1.00 96.56 89 LEU A N 1
ATOM 710 C CA . LEU A 1 89 ? 4.810 6.632 -1.879 1.00 96.56 89 LEU A CA 1
ATOM 711 C C . LEU A 1 89 ? 6.309 6.503 -1.633 1.00 96.56 89 LEU A C 1
ATOM 713 O O . LEU A 1 89 ? 7.010 7.515 -1.552 1.00 96.56 89 LEU A O 1
ATOM 717 N N . VAL A 1 90 ? 6.795 5.268 -1.583 1.00 95.25 90 VAL A N 1
ATOM 718 C CA . VAL A 1 90 ? 8.210 4.942 -1.407 1.00 95.25 90 VAL A CA 1
ATOM 719 C C . VAL A 1 90 ? 8.625 3.942 -2.477 1.00 95.25 90 VAL A C 1
ATOM 721 O O . VAL A 1 90 ? 8.004 2.897 -2.635 1.00 95.25 90 VAL A O 1
ATOM 724 N N . MET A 1 91 ? 9.689 4.253 -3.213 1.00 96.75 91 MET A N 1
ATOM 725 C CA . MET A 1 91 ? 10.304 3.315 -4.159 1.00 96.75 91 MET A CA 1
ATOM 726 C C . MET A 1 91 ? 11.449 2.574 -3.482 1.00 96.75 91 MET A C 1
ATOM 728 O O . MET A 1 91 ? 12.173 3.177 -2.690 1.00 96.75 91 MET A O 1
ATOM 732 N N . TYR A 1 92 ? 11.671 1.310 -3.838 1.00 95.25 92 TYR A N 1
ATOM 733 C CA . TYR A 1 92 ? 12.631 0.452 -3.136 1.00 95.25 92 TYR A CA 1
ATOM 734 C C . TYR A 1 92 ? 14.066 0.991 -3.096 1.00 95.25 92 TYR A C 1
ATOM 736 O O . TYR A 1 92 ? 14.741 0.869 -2.082 1.00 95.25 92 TYR A O 1
ATOM 744 N N . GLY A 1 93 ? 14.541 1.593 -4.186 1.00 93.19 93 GLY A N 1
ATOM 745 C CA . GLY A 1 93 ? 15.887 2.155 -4.290 1.00 93.19 93 GLY A CA 1
ATOM 746 C C . GLY A 1 93 ? 15.962 3.661 -4.065 1.00 93.19 93 GLY A C 1
ATOM 747 O O . GLY A 1 93 ? 17.000 4.242 -4.391 1.00 93.19 93 GLY A O 1
ATOM 748 N N . ALA A 1 94 ? 14.890 4.308 -3.594 1.00 92.06 94 ALA A N 1
ATOM 749 C CA . ALA A 1 94 ? 14.892 5.743 -3.329 1.00 92.06 94 ALA A CA 1
ATOM 750 C C . ALA A 1 94 ? 15.674 6.072 -2.052 1.00 92.06 94 ALA A C 1
ATOM 752 O O . ALA A 1 94 ? 15.463 5.487 -0.994 1.00 92.06 94 ALA A O 1
ATOM 753 N N . CYS A 1 95 ? 16.551 7.064 -2.145 1.00 86.44 95 CYS A N 1
ATOM 754 C CA . CYS A 1 95 ? 17.261 7.648 -1.017 1.00 86.44 95 CYS A CA 1
ATOM 755 C C . CYS A 1 95 ? 17.151 9.170 -1.101 1.00 86.44 95 CYS A C 1
ATOM 757 O O . CYS A 1 95 ? 17.310 9.745 -2.181 1.00 86.44 95 CYS A O 1
ATOM 759 N N . SER A 1 96 ? 16.924 9.826 0.031 1.00 80.56 96 SER A N 1
ATOM 760 C CA . SER A 1 96 ? 17.030 11.282 0.125 1.00 80.56 96 SER A CA 1
ATOM 761 C C . SER A 1 96 ? 18.494 11.681 0.279 1.00 80.56 96 SER A C 1
ATOM 763 O O . SER A 1 96 ? 19.254 11.012 0.980 1.00 80.56 96 SER A O 1
ATOM 765 N N . ASP A 1 97 ? 18.909 12.753 -0.386 1.00 76.50 97 ASP A N 1
ATOM 766 C CA . ASP A 1 97 ? 20.176 13.411 -0.078 1.00 76.50 97 ASP A CA 1
ATOM 767 C C . ASP A 1 97 ? 20.027 14.512 0.974 1.00 76.50 97 ASP A C 1
ATOM 769 O O . ASP A 1 97 ? 18.916 14.876 1.357 1.00 76.50 97 ASP A O 1
ATOM 773 N N . ASP A 1 98 ? 21.161 15.055 1.422 1.00 71.62 98 ASP A N 1
ATOM 774 C CA . ASP A 1 98 ? 21.218 16.125 2.428 1.00 71.62 98 ASP A CA 1
ATOM 775 C C . ASP A 1 98 ? 20.479 17.406 1.987 1.00 71.62 98 ASP A C 1
ATOM 777 O O . ASP A 1 98 ? 20.152 18.252 2.816 1.00 71.62 98 ASP A O 1
ATOM 781 N N . ALA A 1 99 ? 20.198 17.554 0.687 1.00 67.94 99 ALA A N 1
ATOM 782 C CA . ALA A 1 99 ? 19.436 18.660 0.112 1.00 67.94 99 ALA A CA 1
ATOM 783 C C . ALA A 1 99 ? 17.935 18.337 -0.058 1.00 67.94 99 ALA A C 1
ATOM 785 O O . ALA A 1 99 ? 17.183 19.167 -0.572 1.00 67.94 99 ALA A O 1
ATOM 786 N N . GLY A 1 100 ? 17.483 17.150 0.362 1.00 68.31 100 GLY A N 1
ATOM 787 C CA . GLY A 1 100 ? 16.096 16.693 0.249 1.00 68.31 100 GLY A CA 1
ATOM 788 C C . GLY A 1 100 ? 15.693 16.231 -1.156 1.00 68.31 100 GLY A C 1
ATOM 789 O O . GLY A 1 100 ? 14.505 16.040 -1.422 1.00 68.31 100 GLY A O 1
ATOM 790 N N . SER A 1 101 ? 16.653 16.056 -2.066 1.00 78.44 101 SER A N 1
ATOM 791 C CA . SER A 1 101 ? 16.418 15.532 -3.409 1.00 78.44 101 SER A CA 1
ATOM 792 C C . SER A 1 101 ? 16.404 14.000 -3.402 1.00 78.44 101 SER A C 1
ATOM 794 O O . SER A 1 101 ? 17.182 13.350 -2.699 1.00 78.44 101 SER A O 1
ATOM 796 N N . VAL A 1 102 ? 15.496 13.406 -4.182 1.00 84.75 102 VAL A N 1
ATOM 797 C CA . VAL A 1 102 ? 15.369 11.947 -4.288 1.00 84.75 102 VAL A CA 1
ATOM 798 C C . VAL A 1 102 ? 16.364 11.427 -5.319 1.00 84.75 102 VAL A C 1
ATOM 800 O O . VAL A 1 102 ? 16.317 11.797 -6.493 1.00 84.75 102 VAL A O 1
ATOM 803 N N . ARG A 1 103 ? 17.240 10.519 -4.891 1.00 89.12 103 ARG A N 1
ATOM 804 C CA . ARG A 1 103 ? 18.159 9.773 -5.751 1.00 89.12 103 ARG A CA 1
ATOM 805 C C . ARG A 1 103 ? 17.790 8.297 -5.748 1.00 89.12 103 ARG A C 1
ATOM 807 O O . ARG A 1 103 ? 17.502 7.726 -4.706 1.00 89.12 103 ARG A O 1
ATOM 814 N N . PHE A 1 104 ? 17.855 7.672 -6.918 1.00 93.44 104 PHE A N 1
ATOM 815 C CA . PHE A 1 104 ? 17.631 6.235 -7.060 1.00 93.44 104 PHE A CA 1
ATOM 816 C C . PHE A 1 104 ? 18.955 5.468 -7.096 1.00 93.44 104 PHE A C 1
ATOM 818 O O . PHE A 1 104 ? 19.941 5.922 -7.696 1.00 93.44 104 PHE A O 1
ATOM 825 N N . SER A 1 105 ? 18.960 4.295 -6.472 1.00 92.25 105 SER A N 1
ATOM 826 C CA . SER A 1 105 ? 20.054 3.328 -6.490 1.00 92.25 105 SER A CA 1
ATOM 827 C C . SER A 1 105 ? 19.610 1.997 -7.105 1.00 92.25 105 SER A C 1
ATOM 829 O O . SER A 1 105 ? 18.417 1.744 -7.278 1.00 92.25 105 SER A O 1
ATOM 831 N N . ASP A 1 106 ? 20.581 1.139 -7.419 1.00 90.75 106 ASP A N 1
ATOM 832 C CA . ASP A 1 106 ? 20.325 -0.236 -7.868 1.00 90.75 106 ASP A CA 1
ATOM 833 C C . ASP A 1 106 ? 20.109 -1.210 -6.689 1.00 90.75 106 ASP A C 1
ATOM 835 O O . ASP A 1 106 ? 19.877 -2.398 -6.900 1.00 90.75 106 ASP A O 1
ATOM 839 N N . ARG A 1 107 ? 20.171 -0.726 -5.437 1.00 93.19 107 ARG A N 1
ATOM 840 C CA . ARG A 1 107 ? 19.831 -1.512 -4.244 1.00 93.19 107 ARG A CA 1
ATOM 841 C C . ARG A 1 107 ? 18.326 -1.426 -4.019 1.00 93.19 107 ARG A C 1
ATOM 843 O O . ARG A 1 107 ? 17.859 -0.529 -3.330 1.00 93.19 107 ARG A O 1
ATOM 850 N N . THR A 1 108 ? 17.584 -2.330 -4.646 1.00 95.69 108 THR A N 1
ATOM 851 C CA . THR A 1 108 ? 16.111 -2.346 -4.598 1.00 95.69 108 THR A CA 1
ATOM 852 C C . THR A 1 108 ? 15.531 -3.621 -3.997 1.00 95.69 108 THR A C 1
ATOM 854 O O . THR A 1 108 ? 14.323 -3.838 -4.054 1.00 95.69 108 THR A O 1
ATOM 857 N N . SER A 1 109 ? 16.388 -4.485 -3.458 1.00 96.75 109 SER A N 1
ATOM 858 C CA . SER A 1 109 ? 15.974 -5.674 -2.728 1.00 96.75 109 SER A CA 1
ATOM 859 C C . SER A 1 109 ? 15.814 -5.365 -1.245 1.00 96.75 109 SER A C 1
ATOM 861 O O . SER A 1 109 ? 16.667 -4.683 -0.671 1.00 96.75 109 SER A O 1
ATOM 863 N N . GLY A 1 110 ? 14.786 -5.917 -0.618 1.00 96.19 110 GLY A N 1
ATOM 864 C CA . GLY A 1 110 ? 14.544 -5.769 0.812 1.00 96.19 110 GLY A CA 1
ATOM 865 C C . GLY A 1 110 ? 13.530 -6.779 1.328 1.00 96.19 110 GLY A C 1
ATOM 866 O O . GLY A 1 110 ? 12.987 -7.584 0.570 1.00 96.19 110 GLY A O 1
ATOM 867 N N . SER A 1 111 ? 13.291 -6.730 2.631 1.00 97.12 111 SER A N 1
ATOM 868 C CA . SER A 1 111 ? 12.288 -7.538 3.314 1.00 97.12 111 SER A CA 1
ATOM 869 C C . SER A 1 111 ? 11.691 -6.745 4.460 1.00 97.12 111 SER A C 1
ATOM 871 O O . SER A 1 111 ? 12.422 -6.030 5.142 1.00 97.12 111 SER A O 1
ATOM 873 N N . GLU A 1 112 ? 10.397 -6.909 4.686 1.00 97.12 112 GLU A N 1
ATOM 874 C CA . GLU A 1 112 ? 9.653 -6.200 5.721 1.00 97.12 112 GLU A CA 1
ATOM 875 C C . GLU A 1 112 ? 8.684 -7.157 6.409 1.00 97.12 112 GLU A C 1
ATOM 877 O O . GLU A 1 112 ? 7.984 -7.921 5.740 1.00 97.12 112 GLU A O 1
ATOM 882 N N . THR A 1 113 ? 8.627 -7.113 7.740 1.00 97.19 113 THR A N 1
ATOM 883 C CA . THR A 1 113 ? 7.644 -7.889 8.507 1.00 97.19 113 THR A CA 1
ATOM 884 C C . THR A 1 113 ? 6.271 -7.233 8.422 1.00 97.19 113 THR A C 1
ATOM 886 O O . THR A 1 113 ? 6.165 -6.016 8.251 1.00 97.19 113 THR A O 1
ATOM 889 N N . PHE A 1 114 ? 5.194 -8.006 8.586 1.00 97.06 114 PHE A N 1
ATOM 890 C CA . PHE A 1 114 ? 3.846 -7.430 8.632 1.00 97.06 114 PHE A CA 1
ATOM 891 C C . PHE A 1 114 ? 3.705 -6.394 9.748 1.00 97.06 114 PHE A C 1
ATOM 893 O O . PHE A 1 114 ? 3.127 -5.334 9.515 1.00 97.06 114 PHE A O 1
ATOM 900 N N . ASP A 1 115 ? 4.293 -6.657 10.917 1.00 95.44 115 ASP A N 1
ATOM 901 C CA . ASP A 1 115 ? 4.299 -5.708 12.030 1.00 95.44 115 ASP A CA 1
ATOM 902 C C . ASP A 1 115 ? 4.906 -4.367 11.607 1.00 95.44 115 ASP A C 1
ATOM 904 O O . ASP A 1 115 ? 4.293 -3.326 11.837 1.00 95.44 115 ASP A O 1
ATOM 908 N N . ASN A 1 116 ? 6.054 -4.379 10.917 1.00 96.44 116 ASN A N 1
ATOM 909 C CA . ASN A 1 116 ? 6.685 -3.145 10.456 1.00 96.44 116 ASN A CA 1
ATOM 910 C C . ASN A 1 116 ? 5.863 -2.452 9.360 1.00 96.44 116 ASN A C 1
ATOM 912 O O . ASN A 1 116 ? 5.688 -1.238 9.399 1.00 96.44 116 ASN A O 1
ATOM 916 N N . ILE A 1 117 ? 5.287 -3.211 8.422 1.00 97.31 117 ILE A N 1
ATOM 917 C CA . ILE A 1 117 ? 4.447 -2.667 7.342 1.00 97.31 117 ILE A CA 1
ATOM 918 C C . ILE A 1 117 ? 3.239 -1.911 7.906 1.00 97.31 117 ILE A C 1
ATOM 920 O O . ILE A 1 117 ? 2.973 -0.786 7.487 1.00 97.31 117 ILE A O 1
ATOM 924 N N . PHE A 1 118 ? 2.510 -2.495 8.862 1.00 97.06 118 PHE A N 1
ATOM 925 C CA . PHE A 1 118 ? 1.338 -1.850 9.471 1.00 97.06 118 PHE A CA 1
ATOM 926 C C . PHE A 1 118 ? 1.714 -0.817 10.548 1.00 97.06 118 PHE A C 1
ATOM 928 O O . PHE A 1 118 ? 0.886 0.008 10.946 1.00 97.06 118 PHE A O 1
ATOM 935 N N . PHE A 1 119 ? 2.954 -0.824 11.035 1.00 95.44 119 PHE A N 1
ATOM 936 C CA . PHE A 1 119 ? 3.468 0.212 11.925 1.00 95.44 119 PHE A CA 1
ATOM 937 C C . PHE A 1 119 ? 3.892 1.465 11.153 1.00 95.44 119 PHE A C 1
ATOM 939 O O . PHE A 1 119 ? 3.332 2.534 11.382 1.00 95.44 119 PHE A O 1
ATOM 946 N N . GLU A 1 120 ? 4.800 1.328 10.191 1.00 94.50 120 GLU A N 1
ATOM 947 C CA . GLU A 1 120 ? 5.345 2.435 9.398 1.00 94.50 120 GLU A CA 1
ATOM 948 C C . GLU A 1 120 ? 4.377 2.931 8.314 1.00 94.50 120 GLU A C 1
ATOM 950 O O . GLU A 1 120 ? 4.374 4.111 7.956 1.00 94.50 120 GLU A O 1
ATOM 955 N N . GLY A 1 121 ? 3.563 2.035 7.758 1.00 96.06 121 GLY A N 1
ATOM 956 C CA . GLY A 1 121 ? 2.544 2.346 6.760 1.00 96.06 121 GLY A CA 1
ATOM 957 C C . GLY A 1 121 ? 1.189 2.665 7.382 1.00 96.06 121 GLY A C 1
ATOM 958 O O . GLY A 1 121 ? 1.080 3.060 8.544 1.00 96.06 121 GLY A O 1
ATOM 959 N N . ASN A 1 122 ? 0.125 2.473 6.611 1.00 97.44 122 ASN A N 1
ATOM 960 C CA . ASN A 1 122 ? -1.236 2.558 7.126 1.00 97.44 122 ASN A CA 1
ATOM 961 C C . ASN A 1 122 ? -1.523 1.332 8.008 1.00 97.44 122 ASN A C 1
ATOM 963 O O . ASN A 1 122 ? -1.187 0.204 7.643 1.00 97.44 122 ASN A O 1
ATOM 967 N N . ALA A 1 123 ? -2.166 1.525 9.161 1.00 97.50 123 ALA A N 1
ATOM 968 C CA . ALA A 1 123 ? -2.411 0.435 10.106 1.00 97.50 123 ALA A CA 1
ATOM 969 C C . ALA A 1 123 ? -3.336 -0.661 9.556 1.00 97.50 123 ALA A C 1
ATOM 971 O O . ALA A 1 123 ? -3.343 -1.771 10.085 1.00 97.50 123 ALA A O 1
ATOM 972 N N . VAL A 1 124 ? -4.130 -0.372 8.522 1.00 97.44 124 VAL A N 1
ATOM 973 C CA . VAL A 1 124 ? -5.131 -1.297 7.986 1.00 97.44 124 VAL A CA 1
ATOM 974 C C . VAL A 1 124 ? -4.752 -1.832 6.616 1.00 97.44 124 VAL A C 1
ATOM 976 O O . VAL A 1 124 ? -4.844 -3.041 6.426 1.00 97.44 124 VAL A O 1
ATOM 979 N N . CYS A 1 125 ? -4.357 -0.973 5.671 1.00 98.00 125 CYS A N 1
ATOM 980 C CA . CYS A 1 125 ? -4.215 -1.359 4.265 1.00 98.00 125 CYS A CA 1
ATOM 981 C C . CYS A 1 125 ? -2.978 -0.743 3.602 1.00 98.00 125 CYS A C 1
ATOM 983 O O . CYS A 1 125 ? -2.849 0.475 3.530 1.00 98.00 125 CYS A O 1
ATOM 985 N N . ASN A 1 126 ? -2.110 -1.582 3.033 1.00 98.50 126 ASN A N 1
ATOM 986 C CA . ASN A 1 126 ? -0.899 -1.150 2.332 1.00 98.50 126 ASN A CA 1
ATOM 987 C C . ASN A 1 126 ? -0.817 -1.788 0.946 1.00 98.50 126 ASN A C 1
ATOM 989 O O . ASN A 1 126 ? -1.149 -2.963 0.782 1.00 98.50 126 ASN A O 1
ATOM 993 N N . TYR A 1 127 ? -0.345 -1.030 -0.042 1.00 98.62 127 TYR A N 1
ATOM 994 C CA . TYR A 1 127 ? -0.171 -1.501 -1.410 1.00 98.62 127 TYR A CA 1
ATOM 995 C C . TYR A 1 127 ? 1.303 -1.551 -1.787 1.00 98.62 127 TYR A C 1
ATOM 997 O O . TYR A 1 127 ? 2.089 -0.677 -1.438 1.00 98.62 127 TYR A O 1
ATOM 1005 N N . PHE A 1 128 ? 1.653 -2.549 -2.581 1.00 98.50 128 PHE A N 1
ATOM 1006 C CA . PHE A 1 128 ? 2.942 -2.720 -3.228 1.00 98.50 128 PHE A CA 1
ATOM 1007 C C . PHE A 1 128 ? 2.702 -2.838 -4.720 1.00 98.50 128 PHE A C 1
ATOM 1009 O O . PHE A 1 128 ? 1.651 -3.313 -5.154 1.00 98.50 128 PHE A O 1
ATOM 1016 N N . PHE A 1 129 ? 3.665 -2.416 -5.523 1.00 98.06 129 PHE A N 1
ATOM 1017 C CA . PHE A 1 129 ? 3.549 -2.544 -6.964 1.00 98.06 129 PHE A CA 1
ATOM 1018 C C . PHE A 1 129 ? 4.900 -2.747 -7.620 1.00 98.06 129 PHE A C 1
ATOM 1020 O O . PHE A 1 129 ? 5.924 -2.313 -7.103 1.00 98.06 129 PHE A O 1
ATOM 1027 N N . PHE A 1 130 ? 4.878 -3.347 -8.801 1.00 97.31 130 PHE A N 1
ATOM 1028 C CA . PHE A 1 130 ? 5.976 -3.301 -9.758 1.00 97.31 130 PHE A CA 1
ATOM 1029 C C . PHE A 1 130 ? 5.416 -3.395 -11.176 1.00 97.31 130 PHE A C 1
ATOM 1031 O O . PHE A 1 130 ? 4.259 -3.776 -11.388 1.00 97.31 130 PHE A O 1
ATOM 1038 N N . VAL A 1 131 ? 6.232 -3.017 -12.158 1.00 95.94 131 VAL A N 1
ATOM 1039 C CA . VAL A 1 131 ? 5.812 -2.965 -13.562 1.00 95.94 131 VAL A CA 1
ATOM 1040 C C . VAL A 1 131 ? 6.800 -3.723 -14.427 1.00 95.94 131 VAL A C 1
ATOM 1042 O O . VAL A 1 131 ? 8.008 -3.495 -14.372 1.00 95.94 131 VAL A O 1
ATOM 1045 N N . HIS A 1 132 ? 6.279 -4.585 -15.288 1.00 93.56 132 HIS A N 1
ATOM 1046 C CA . HIS A 1 132 ? 7.033 -5.122 -16.408 1.00 93.56 132 HIS A CA 1
ATOM 1047 C C . HIS A 1 132 ? 6.579 -4.429 -17.692 1.00 93.56 132 HIS A C 1
ATOM 1049 O O . HIS A 1 132 ? 5.393 -4.407 -18.000 1.00 93.56 132 HIS A O 1
ATOM 1055 N N . SER A 1 133 ? 7.512 -3.842 -18.436 1.00 92.56 133 SER A N 1
ATOM 1056 C CA . SER A 1 133 ? 7.241 -3.162 -19.703 1.00 92.56 133 SER A CA 1
ATOM 1057 C C . SER A 1 133 ? 8.507 -3.151 -20.550 1.00 92.56 133 SER A C 1
ATOM 1059 O O . SER A 1 133 ? 9.610 -2.986 -20.025 1.00 92.56 133 SER A O 1
ATOM 1061 N N . ASN A 1 134 ? 8.343 -3.295 -21.864 1.00 89.44 134 ASN A N 1
ATOM 1062 C CA . ASN A 1 134 ? 9.455 -3.212 -22.812 1.00 89.44 134 ASN A CA 1
ATOM 1063 C C . ASN A 1 134 ? 9.886 -1.763 -23.092 1.00 89.44 134 ASN A C 1
ATOM 1065 O O . ASN A 1 134 ? 10.960 -1.550 -23.653 1.00 89.44 134 ASN A O 1
ATOM 1069 N N . LEU A 1 135 ? 9.055 -0.779 -22.722 1.00 93.44 135 LEU A N 1
ATOM 1070 C CA . LEU A 1 135 ? 9.357 0.646 -22.874 1.00 93.44 135 LEU A CA 1
ATOM 1071 C C . LEU A 1 135 ? 10.215 1.200 -21.733 1.00 93.44 135 LEU A C 1
ATOM 1073 O O . LEU A 1 135 ? 10.842 2.245 -21.904 1.00 93.44 135 LEU A O 1
ATOM 1077 N N . LEU A 1 136 ? 10.250 0.516 -20.588 1.00 93.81 136 LEU A N 1
ATOM 1078 C CA . LEU A 1 136 ? 11.080 0.917 -19.458 1.00 93.81 136 LEU A CA 1
ATOM 1079 C C . LEU A 1 136 ? 12.568 0.722 -19.766 1.00 93.81 136 LEU A C 1
ATOM 1081 O O . LEU A 1 136 ? 12.978 -0.208 -20.468 1.00 93.81 136 LEU A O 1
ATOM 1085 N N . SER A 1 137 ? 13.404 1.588 -19.190 1.00 92.88 137 SER A N 1
ATOM 1086 C CA . SER A 1 137 ? 14.859 1.478 -19.307 1.00 92.88 137 SER A CA 1
ATOM 1087 C C . SER A 1 137 ? 15.385 0.096 -18.904 1.00 92.88 137 SER A C 1
ATOM 1089 O O . SER A 1 137 ? 14.835 -0.563 -18.036 1.00 92.88 137 SER A O 1
ATOM 1091 N N . ARG A 1 138 ? 16.534 -0.337 -19.435 1.00 89.75 138 ARG A N 1
ATOM 1092 C CA . ARG A 1 138 ? 17.192 -1.571 -18.955 1.00 89.75 138 ARG A CA 1
ATOM 1093 C C . ARG A 1 138 ? 17.844 -1.422 -17.578 1.00 89.75 138 ARG A C 1
ATOM 1095 O O . ARG A 1 138 ? 18.128 -2.425 -16.933 1.00 89.75 138 ARG A O 1
ATOM 1102 N N . LYS A 1 139 ? 18.151 -0.190 -17.154 1.00 93.69 139 LYS A N 1
ATOM 1103 C CA . LYS A 1 139 ? 18.816 0.084 -15.871 1.00 93.69 139 LYS A CA 1
ATOM 1104 C C . LYS A 1 139 ? 17.780 0.324 -14.786 1.00 93.69 139 LYS A C 1
ATOM 1106 O O . LYS A 1 139 ? 16.937 1.203 -14.940 1.00 93.69 139 LYS A O 1
ATOM 1111 N N . LEU A 1 140 ? 17.898 -0.391 -13.672 1.00 93.12 140 LEU A N 1
ATOM 1112 C CA . LEU A 1 140 ? 16.893 -0.402 -12.611 1.00 93.12 140 LEU A CA 1
ATOM 1113 C C . LEU A 1 140 ? 16.675 0.968 -11.968 1.00 93.12 140 LEU A C 1
ATOM 1115 O O . LEU A 1 140 ? 15.540 1.393 -11.761 1.00 93.12 140 LEU A O 1
ATOM 1119 N N . LYS A 1 141 ? 17.765 1.703 -11.736 1.00 94.50 141 LYS A N 1
ATOM 1120 C CA . LYS A 1 141 ? 17.718 3.111 -11.339 1.00 94.50 141 LYS A CA 1
ATOM 1121 C C . LYS A 1 141 ? 16.802 3.961 -12.234 1.00 94.50 141 LYS A C 1
ATOM 1123 O O . LYS A 1 141 ? 15.968 4.708 -11.732 1.00 94.50 141 LYS A O 1
ATOM 1128 N N . ASN A 1 142 ? 16.956 3.835 -13.551 1.00 95.62 142 ASN A N 1
ATOM 1129 C CA . ASN A 1 142 ? 16.199 4.628 -14.518 1.00 95.62 142 ASN A CA 1
ATOM 1130 C C . ASN A 1 142 ? 14.736 4.176 -14.583 1.00 95.62 142 ASN A C 1
ATOM 1132 O O . ASN A 1 142 ? 13.858 5.024 -14.691 1.00 95.62 142 ASN A O 1
ATOM 1136 N N . GLN A 1 143 ? 14.467 2.870 -14.452 1.00 96.12 143 GLN A N 1
ATOM 1137 C CA . GLN A 1 143 ? 13.094 2.357 -14.383 1.00 96.12 143 GLN A CA 1
ATOM 1138 C C . GLN A 1 143 ? 12.319 2.989 -13.223 1.00 96.12 143 GLN A C 1
ATOM 1140 O O . GLN A 1 143 ? 11.212 3.474 -13.422 1.00 96.1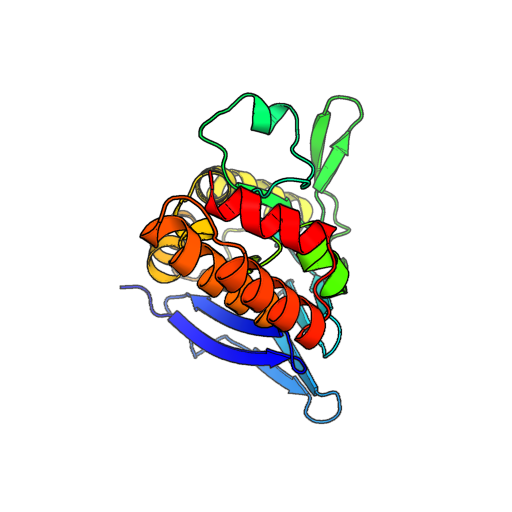2 143 GLN A O 1
ATOM 1145 N N . GLN A 1 144 ? 12.903 3.034 -12.021 1.00 96.44 144 GLN A N 1
ATOM 1146 C CA . GLN A 1 144 ? 12.253 3.646 -10.856 1.00 96.44 144 GLN A CA 1
ATOM 1147 C C . GLN A 1 144 ? 11.977 5.141 -11.070 1.00 96.44 144 GLN A C 1
ATOM 1149 O O . GLN A 1 144 ? 10.895 5.624 -10.740 1.00 96.44 144 GLN A O 1
ATOM 1154 N N . GLU A 1 145 ? 12.928 5.872 -11.658 1.00 95.75 145 GLU A N 1
ATOM 1155 C CA . GLU A 1 145 ? 12.762 7.294 -11.977 1.00 95.75 145 GLU A CA 1
ATOM 1156 C C . GLU A 1 145 ? 11.641 7.527 -13.005 1.00 95.75 145 GLU A C 1
ATOM 1158 O O . GLU A 1 145 ? 10.803 8.415 -12.827 1.00 95.75 145 GLU A O 1
ATOM 1163 N N . GLU A 1 146 ? 11.593 6.712 -14.061 1.00 96.31 146 GLU A N 1
ATOM 1164 C CA . GLU A 1 146 ? 10.535 6.723 -15.077 1.00 96.31 146 GLU A CA 1
ATOM 1165 C C . GLU A 1 146 ? 9.165 6.415 -14.458 1.00 96.31 146 GLU A C 1
ATOM 1167 O O . GLU A 1 146 ? 8.200 7.140 -14.710 1.00 96.31 146 GLU A O 1
ATOM 1172 N N . LEU A 1 147 ? 9.088 5.405 -13.586 1.00 96.88 147 LEU A N 1
ATOM 1173 C CA . LEU A 1 147 ? 7.858 5.019 -12.895 1.00 96.88 147 LEU A CA 1
ATOM 1174 C C . LEU A 1 147 ? 7.359 6.107 -11.945 1.00 96.88 147 LEU A C 1
ATOM 1176 O O . LEU A 1 147 ? 6.174 6.427 -11.973 1.00 96.88 147 LEU A O 1
ATOM 1180 N N . VAL A 1 148 ? 8.228 6.741 -11.154 1.00 95.38 148 VAL A N 1
ATOM 1181 C CA . VAL A 1 148 ? 7.813 7.852 -10.278 1.00 95.38 148 VAL A CA 1
ATOM 1182 C C . VAL A 1 148 ? 7.337 9.052 -11.089 1.00 95.38 148 VAL A C 1
ATOM 1184 O O . VAL A 1 148 ? 6.334 9.669 -10.731 1.00 95.38 148 VAL A O 1
ATOM 1187 N N . ARG A 1 149 ? 8.004 9.377 -12.203 1.00 95.25 149 ARG A N 1
ATOM 1188 C CA . ARG A 1 149 ? 7.552 10.451 -13.104 1.00 95.25 149 ARG A CA 1
ATOM 1189 C C . ARG A 1 149 ? 6.196 10.148 -13.734 1.00 95.25 149 ARG A C 1
ATOM 1191 O O . ARG A 1 149 ? 5.392 11.061 -13.901 1.00 95.25 149 ARG A O 1
ATOM 1198 N N . CYS A 1 150 ? 5.961 8.890 -14.092 1.00 96.12 150 CYS A N 1
ATOM 1199 C CA . CYS A 1 150 ? 4.745 8.436 -14.753 1.00 96.12 150 CYS A CA 1
ATOM 1200 C C . CYS A 1 150 ? 3.563 8.317 -13.776 1.00 96.12 150 CYS A C 1
ATOM 1202 O O . CYS A 1 150 ? 2.498 8.880 -14.021 1.00 96.12 150 CYS A O 1
ATOM 1204 N N . LEU A 1 151 ? 3.763 7.621 -12.655 1.00 97.31 151 LEU A N 1
ATOM 1205 C CA . LEU A 1 151 ? 2.704 7.170 -11.748 1.00 97.31 151 LEU A CA 1
ATOM 1206 C C . LEU A 1 151 ? 2.633 7.975 -10.450 1.00 97.31 151 LEU A C 1
ATOM 1208 O O . LEU A 1 151 ? 1.579 8.032 -9.819 1.00 97.31 151 LEU A O 1
ATOM 1212 N N . GLY A 1 152 ? 3.727 8.626 -10.043 1.00 96.12 152 GLY A N 1
ATOM 1213 C CA . GLY A 1 152 ? 3.864 9.203 -8.705 1.00 96.12 152 GLY A CA 1
ATOM 1214 C C . GLY A 1 152 ? 2.800 10.243 -8.364 1.00 96.12 152 GLY A C 1
ATOM 1215 O O . GLY A 1 152 ? 2.360 10.310 -7.221 1.00 96.12 152 GLY A O 1
ATOM 1216 N N . LYS A 1 153 ? 2.324 11.017 -9.349 1.00 96.31 153 LYS A N 1
ATOM 1217 C CA . LYS A 1 153 ? 1.235 11.980 -9.126 1.00 96.31 153 LYS A CA 1
ATOM 1218 C C . LYS A 1 153 ? -0.087 11.290 -8.783 1.00 96.31 153 LYS A C 1
ATOM 1220 O O . LYS A 1 153 ? -0.754 11.751 -7.869 1.00 96.31 153 LYS A O 1
ATOM 1225 N N . ILE A 1 154 ? -0.468 10.236 -9.508 1.00 97.44 154 ILE A N 1
ATOM 1226 C CA . ILE A 1 154 ? -1.709 9.497 -9.231 1.00 97.44 154 ILE A CA 1
ATOM 1227 C C . ILE A 1 154 ? -1.578 8.741 -7.913 1.00 97.44 154 ILE A C 1
ATOM 1229 O O . ILE A 1 154 ? -2.421 8.899 -7.037 1.00 97.44 154 ILE A O 1
ATOM 1233 N N . LEU A 1 155 ? -0.473 8.018 -7.719 1.00 97.44 155 LEU A N 1
ATOM 1234 C CA . LEU A 1 155 ? -0.247 7.235 -6.504 1.00 97.44 155 LEU A CA 1
ATOM 1235 C C . LEU A 1 155 ? -0.281 8.092 -5.235 1.00 97.44 155 LEU A C 1
ATOM 1237 O O . LEU A 1 155 ? -0.832 7.651 -4.238 1.00 97.44 155 LEU A O 1
ATOM 1241 N N . LYS A 1 156 ? 0.232 9.330 -5.275 1.00 97.31 156 LYS A N 1
ATOM 1242 C CA . LYS A 1 156 ? 0.225 10.247 -4.121 1.00 97.31 156 LYS A CA 1
ATOM 1243 C C . LYS A 1 156 ? -1.128 10.903 -3.813 1.00 97.31 156 LYS A C 1
ATOM 1245 O O . LYS A 1 156 ? -1.255 11.526 -2.761 1.00 97.31 156 LYS A O 1
ATOM 1250 N N . ARG A 1 157 ? -2.095 10.849 -4.735 1.00 97.69 157 ARG A N 1
ATOM 1251 C CA . ARG A 1 157 ? -3.292 11.716 -4.708 1.00 97.69 157 ARG A CA 1
ATOM 1252 C C . ARG A 1 157 ? -4.618 10.995 -4.926 1.00 97.69 157 ARG A C 1
ATOM 1254 O O . ARG A 1 157 ? -5.659 11.625 -4.815 1.00 97.69 157 ARG A O 1
ATOM 1261 N N . SER A 1 158 ? -4.586 9.725 -5.315 1.00 97.38 158 SER A N 1
ATOM 1262 C CA . SER A 1 158 ? -5.798 8.953 -5.572 1.00 97.38 158 SER A CA 1
ATOM 1263 C C . SER A 1 158 ? -6.503 8.614 -4.261 1.00 97.38 158 SER A C 1
ATOM 1265 O O . SER A 1 158 ? -5.923 7.953 -3.397 1.00 97.38 158 SER A O 1
ATOM 1267 N N . GLU A 1 159 ? -7.763 9.031 -4.147 1.00 96.94 159 GLU A N 1
ATOM 1268 C CA . GLU A 1 159 ? -8.669 8.670 -3.046 1.00 96.94 159 GLU A CA 1
ATOM 1269 C C . GLU A 1 159 ? -8.979 7.164 -3.049 1.00 96.94 159 GLU A C 1
ATOM 1271 O O . GLU A 1 159 ? -9.260 6.575 -2.009 1.00 96.94 159 GLU A O 1
ATOM 1276 N N . ALA A 1 160 ? -8.831 6.497 -4.203 1.00 97.38 160 ALA A N 1
ATOM 1277 C CA . ALA A 1 160 ? -9.077 5.064 -4.337 1.00 97.38 160 ALA A CA 1
ATOM 1278 C C . ALA A 1 160 ? -8.172 4.201 -3.438 1.00 97.38 160 ALA A C 1
ATOM 1280 O O . ALA A 1 160 ? -8.511 3.049 -3.164 1.00 97.38 160 ALA A O 1
ATOM 1281 N N . VAL A 1 161 ? -7.034 4.742 -2.984 1.00 97.00 161 VAL A N 1
ATOM 1282 C CA . VAL A 1 161 ? -6.129 4.074 -2.039 1.00 97.00 161 VAL A CA 1
ATOM 1283 C C . VAL A 1 161 ? -6.795 3.920 -0.668 1.00 97.00 161 VAL A C 1
ATOM 1285 O O . VAL A 1 161 ? -6.884 2.788 -0.185 1.00 97.00 161 VAL A O 1
ATOM 1288 N N . GLY A 1 162 ? -7.290 5.019 -0.086 1.00 93.38 162 GLY A N 1
ATOM 1289 C CA . GLY A 1 162 ? -7.986 5.047 1.208 1.00 93.38 162 GLY A CA 1
ATOM 1290 C C . GLY A 1 162 ? -9.373 4.406 1.161 1.00 93.38 162 GLY A C 1
ATOM 1291 O O . GLY A 1 162 ? -9.744 3.632 2.044 1.00 93.38 162 GLY A O 1
ATOM 1292 N N . ASP A 1 163 ? -10.096 4.605 0.055 1.00 95.00 163 ASP A N 1
ATOM 1293 C CA . ASP A 1 163 ? -11.401 3.976 -0.188 1.00 95.00 163 ASP A CA 1
ATOM 1294 C C . ASP A 1 163 ? -11.313 2.471 -0.496 1.00 95.00 163 ASP A C 1
ATOM 1296 O O . ASP A 1 163 ? -12.338 1.796 -0.641 1.00 95.00 163 ASP A O 1
ATOM 1300 N N . GLU A 1 164 ? -10.098 1.931 -0.631 1.00 95.38 164 GLU A N 1
ATOM 1301 C CA . GLU A 1 164 ? -9.847 0.532 -0.978 1.00 95.38 164 GLU A CA 1
ATOM 1302 C C . GLU A 1 164 ? -10.494 0.112 -2.320 1.00 95.38 164 GLU A C 1
ATOM 1304 O O . GLU A 1 164 ? -10.859 -1.052 -2.518 1.00 95.38 164 GLU A O 1
ATOM 1309 N N . ARG A 1 165 ? -10.630 1.063 -3.258 1.00 96.31 165 ARG A N 1
ATOM 1310 C CA . ARG A 1 165 ? -11.272 0.912 -4.577 1.00 96.31 165 ARG A CA 1
ATOM 1311 C C . ARG A 1 165 ? -10.274 0.492 -5.648 1.00 96.31 165 ARG A C 1
ATOM 1313 O O . ARG A 1 165 ? -9.910 1.255 -6.544 1.00 96.31 165 ARG A O 1
ATOM 1320 N N . ASP A 1 166 ? -9.874 -0.772 -5.569 1.00 95.12 166 ASP A N 1
ATOM 1321 C CA . ASP A 1 166 ? -8.864 -1.372 -6.445 1.00 95.12 166 ASP A CA 1
ATOM 1322 C C . ASP A 1 166 ? -9.197 -1.231 -7.947 1.00 95.12 166 ASP A C 1
ATOM 1324 O O . ASP A 1 166 ? -8.310 -1.058 -8.779 1.00 95.12 166 ASP A O 1
ATOM 1328 N N . ASP A 1 167 ? -10.485 -1.286 -8.305 1.00 93.75 167 ASP A N 1
ATOM 1329 C CA . ASP A 1 167 ? -10.980 -1.107 -9.673 1.00 93.75 167 ASP A CA 1
ATOM 1330 C C . ASP A 1 167 ? -10.680 0.290 -10.233 1.00 93.75 167 ASP A C 1
ATOM 1332 O O . ASP A 1 167 ? -10.198 0.416 -11.363 1.00 93.75 167 ASP A O 1
ATOM 1336 N N . ILE A 1 168 ? -10.919 1.327 -9.425 1.00 95.81 168 ILE A N 1
ATOM 1337 C CA . ILE A 1 168 ? -10.642 2.718 -9.787 1.00 95.81 168 ILE A CA 1
ATOM 1338 C C . ILE A 1 168 ? -9.132 2.917 -9.874 1.00 95.81 168 ILE A C 1
ATOM 1340 O O . ILE A 1 168 ? -8.639 3.366 -10.909 1.00 95.81 168 ILE A O 1
ATOM 1344 N N . LEU A 1 169 ? -8.398 2.487 -8.847 1.00 95.94 169 LEU A N 1
ATOM 1345 C CA . LEU A 1 169 ? -6.947 2.628 -8.772 1.00 95.94 169 LEU A CA 1
ATOM 1346 C C . LEU A 1 169 ? -6.248 2.031 -10.006 1.00 95.94 169 LEU A C 1
ATOM 1348 O O . LEU A 1 169 ? -5.418 2.678 -10.644 1.00 95.94 169 LEU A O 1
ATOM 1352 N N . ILE A 1 170 ? -6.630 0.814 -10.402 1.00 94.62 170 ILE A N 1
ATOM 1353 C CA . ILE A 1 170 ? -6.107 0.158 -11.609 1.00 94.62 170 ILE A CA 1
ATOM 1354 C C . ILE A 1 170 ? -6.428 0.970 -12.869 1.00 94.62 170 ILE A C 1
ATOM 1356 O O . ILE A 1 170 ? -5.563 1.130 -13.734 1.00 94.62 170 ILE A O 1
ATOM 1360 N N . SER A 1 171 ? -7.661 1.473 -12.983 1.00 94.19 171 SER A N 1
ATOM 1361 C CA . SER A 1 171 ? -8.104 2.247 -14.146 1.00 94.19 171 SER A CA 1
ATOM 1362 C C . SER A 1 171 ? -7.393 3.597 -14.283 1.00 94.19 171 SER A C 1
ATOM 1364 O O . SER A 1 171 ? -7.262 4.101 -15.396 1.00 94.19 171 SER A O 1
ATOM 1366 N N . GLU A 1 172 ? -6.887 4.151 -13.180 1.00 95.12 172 GLU A N 1
ATOM 1367 C CA . GLU A 1 172 ? -6.102 5.386 -13.167 1.00 95.12 172 GLU A CA 1
ATOM 1368 C 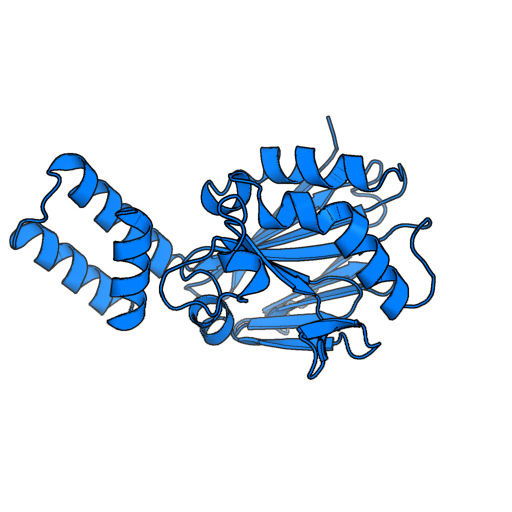C . GLU A 1 172 ? -4.624 5.140 -13.491 1.00 95.12 172 GLU A C 1
ATOM 1370 O O . GLU A 1 172 ? -4.011 5.931 -14.207 1.00 95.12 172 GLU A O 1
ATOM 1375 N N . ILE A 1 173 ? -4.041 4.048 -12.982 1.00 95.31 173 ILE A N 1
ATOM 1376 C CA . ILE A 1 173 ? -2.604 3.757 -13.110 1.00 95.31 173 ILE A CA 1
ATOM 1377 C C . ILE A 1 173 ? -2.275 3.138 -14.470 1.00 95.31 173 ILE A C 1
ATOM 1379 O O . ILE A 1 173 ? -1.360 3.597 -15.155 1.00 95.31 173 ILE A O 1
ATOM 1383 N N . PHE A 1 174 ? -2.980 2.074 -14.864 1.00 94.38 174 PHE A N 1
ATOM 1384 C CA . PHE A 1 174 ? -2.567 1.243 -15.998 1.00 94.38 174 PHE A CA 1
ATOM 1385 C C . PHE A 1 174 ? -2.483 2.014 -17.332 1.00 94.38 174 PHE A C 1
ATOM 1387 O O . PHE A 1 174 ? -1.476 1.866 -18.031 1.00 94.38 174 PHE A O 1
ATOM 1394 N N . PRO A 1 175 ? -3.438 2.903 -17.687 1.00 93.75 175 PRO A N 1
ATOM 1395 C CA . PRO A 1 175 ? -3.351 3.679 -18.927 1.00 93.75 175 PRO A CA 1
ATOM 1396 C C . PRO A 1 175 ? -2.133 4.610 -19.011 1.00 93.75 175 PRO A C 1
ATOM 1398 O O . PRO A 1 175 ? -1.714 4.975 -20.112 1.00 93.75 175 PRO A O 1
ATOM 1401 N N . LEU A 1 176 ? -1.541 4.999 -17.875 1.00 95.44 176 LEU A N 1
ATOM 1402 C CA . LEU A 1 176 ? -0.373 5.883 -17.848 1.00 95.44 176 LEU A CA 1
ATOM 1403 C C . LEU A 1 176 ? 0.900 5.202 -18.347 1.00 95.44 176 LEU A C 1
ATOM 1405 O O . LEU A 1 176 ? 1.794 5.897 -18.833 1.00 95.44 176 LEU A O 1
ATOM 1409 N N . LEU A 1 177 ? 0.958 3.867 -18.286 1.00 93.88 177 LEU A N 1
ATOM 1410 C CA . LEU A 1 177 ? 2.102 3.087 -18.761 1.00 93.88 177 LEU A CA 1
ATOM 1411 C C . LEU A 1 177 ? 2.299 3.205 -20.277 1.00 93.88 177 LEU A C 1
ATOM 1413 O O . LEU A 1 177 ? 3.427 3.080 -20.746 1.00 93.88 177 LEU A O 1
ATOM 1417 N N . LYS A 1 178 ? 1.225 3.486 -21.034 1.00 92.00 178 LYS A N 1
ATOM 1418 C CA . LYS A 1 178 ? 1.246 3.684 -22.499 1.00 92.00 178 LYS A CA 1
ATOM 1419 C C . LYS A 1 178 ? 1.963 2.559 -23.264 1.00 92.00 178 LYS A C 1
ATOM 1421 O O . LYS A 1 178 ? 2.581 2.803 -24.297 1.00 92.00 178 LYS A O 1
ATOM 1426 N N . ASP A 1 179 ? 1.867 1.337 -22.752 1.00 90.94 179 ASP A N 1
ATOM 1427 C CA . ASP A 1 179 ? 2.451 0.133 -23.335 1.00 90.94 179 ASP A CA 1
ATOM 1428 C C . ASP A 1 179 ? 1.417 -0.992 -23.282 1.00 90.94 179 ASP A C 1
ATOM 1430 O O . ASP A 1 179 ? 1.083 -1.502 -22.214 1.00 90.94 179 ASP A O 1
ATOM 1434 N N . ASP A 1 180 ? 0.924 -1.398 -24.450 1.00 86.75 180 ASP A N 1
ATOM 1435 C CA . ASP A 1 180 ? -0.062 -2.474 -24.580 1.00 86.75 180 ASP A CA 1
ATOM 1436 C C . ASP A 1 180 ? 0.487 -3.849 -24.168 1.00 86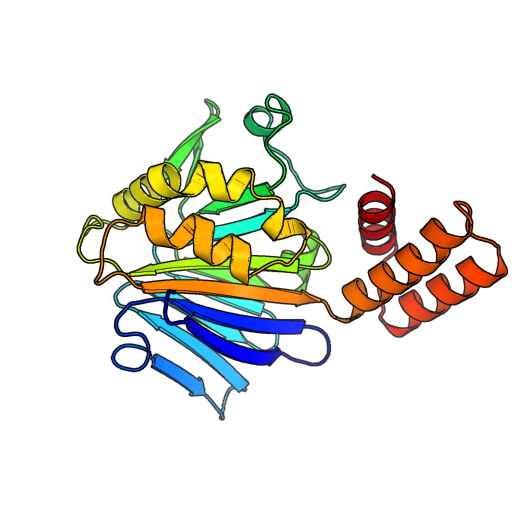.75 180 ASP A C 1
ATOM 1438 O O . ASP A 1 180 ? -0.294 -4.773 -23.924 1.00 86.75 180 ASP A O 1
ATOM 1442 N N . SER A 1 181 ? 1.815 -3.988 -24.095 1.00 88.31 181 SER A N 1
ATOM 1443 C CA . SER A 1 181 ? 2.510 -5.187 -23.625 1.00 88.31 181 SER A CA 1
ATOM 1444 C C . SER A 1 181 ? 2.877 -5.135 -22.141 1.00 88.31 181 SER A C 1
ATOM 1446 O O . SER A 1 181 ? 3.377 -6.133 -21.612 1.00 88.31 181 SER A O 1
ATOM 1448 N N . ALA A 1 182 ? 2.627 -4.006 -21.467 1.00 91.62 182 ALA A N 1
ATOM 1449 C CA . ALA A 1 182 ? 2.960 -3.861 -20.063 1.00 91.62 182 ALA A CA 1
ATOM 1450 C C . ALA A 1 182 ? 2.088 -4.739 -19.168 1.00 91.62 182 ALA A C 1
ATOM 1452 O O . ALA A 1 182 ? 0.921 -5.036 -19.443 1.00 91.62 182 ALA A O 1
ATOM 1453 N N . GLN A 1 183 ? 2.686 -5.110 -18.046 1.00 92.25 183 GLN A N 1
ATOM 1454 C CA . GLN A 1 183 ? 2.038 -5.779 -16.942 1.00 92.25 183 GLN A CA 1
ATOM 1455 C C . GLN A 1 183 ? 2.232 -4.942 -15.687 1.00 92.25 183 GLN A C 1
ATOM 1457 O O . GLN A 1 183 ? 3.362 -4.651 -15.288 1.00 92.25 183 GLN A O 1
ATOM 1462 N N . LEU A 1 184 ? 1.119 -4.576 -15.067 1.00 94.50 184 LEU A N 1
ATOM 1463 C CA . LEU A 1 184 ? 1.102 -3.941 -13.759 1.00 94.50 184 LEU A CA 1
ATOM 1464 C C . LEU A 1 184 ? 0.758 -4.997 -12.717 1.00 94.50 184 LEU A C 1
ATOM 1466 O O . LEU A 1 184 ? -0.233 -5.712 -12.865 1.00 94.50 184 LEU A O 1
ATOM 1470 N N . PHE A 1 185 ? 1.570 -5.065 -11.672 1.00 95.50 185 PHE A N 1
ATOM 1471 C CA . PHE A 1 185 ? 1.332 -5.902 -10.509 1.00 95.50 185 PHE A CA 1
ATOM 1472 C C . PHE A 1 185 ? 1.022 -4.980 -9.341 1.00 95.50 185 PHE A C 1
ATOM 1474 O O . PHE A 1 185 ? 1.816 -4.088 -9.049 1.00 95.50 185 PHE A O 1
ATOM 1481 N N . ILE A 1 186 ? -0.118 -5.190 -8.689 1.00 96.94 186 ILE A N 1
ATOM 1482 C CA . ILE A 1 186 ? -0.479 -4.530 -7.435 1.00 96.94 186 ILE A CA 1
ATOM 1483 C C . ILE A 1 186 ? -0.731 -5.620 -6.400 1.00 96.94 186 ILE A C 1
ATOM 1485 O O . ILE A 1 186 ? -1.532 -6.525 -6.623 1.00 96.94 186 ILE A O 1
ATOM 1489 N N . VAL A 1 187 ? -0.053 -5.529 -5.265 1.00 97.56 187 VAL A N 1
ATOM 1490 C CA . VAL A 1 187 ? -0.237 -6.413 -4.117 1.00 97.56 187 VAL A CA 1
ATOM 1491 C C . VAL A 1 187 ? -0.783 -5.579 -2.972 1.00 97.56 187 VAL A C 1
ATOM 1493 O O . VAL A 1 187 ? -0.134 -4.640 -2.528 1.00 97.56 187 VAL A O 1
ATOM 1496 N N . LYS A 1 188 ? -1.982 -5.901 -2.505 1.00 98.31 188 LYS A N 1
ATOM 1497 C CA . LYS A 1 188 ? -2.642 -5.251 -1.372 1.00 98.31 188 LYS A CA 1
ATOM 1498 C C . LYS A 1 188 ? -2.538 -6.155 -0.158 1.00 98.31 188 LYS A C 1
ATOM 1500 O O . LYS A 1 188 ? -2.892 -7.326 -0.258 1.00 98.31 188 LYS A O 1
ATOM 1505 N N . LEU A 1 189 ? -2.093 -5.611 0.966 1.00 98.50 189 LEU A N 1
ATOM 1506 C CA . LEU A 1 189 ? -2.050 -6.284 2.260 1.00 98.50 189 LEU A CA 1
ATOM 1507 C C . LEU A 1 189 ? -3.022 -5.603 3.217 1.00 98.50 189 LEU A C 1
ATOM 1509 O O . LEU A 1 189 ? -3.003 -4.378 3.345 1.00 98.50 189 LEU A O 1
ATOM 1513 N N . ILE A 1 190 ? -3.837 -6.396 3.909 1.00 98.31 190 ILE A N 1
ATOM 1514 C CA . ILE A 1 190 ? -4.818 -5.907 4.877 1.00 98.31 190 ILE A CA 1
ATOM 1515 C C . ILE A 1 190 ? -4.630 -6.624 6.211 1.00 98.31 190 ILE A C 1
ATOM 1517 O O . ILE A 1 190 ? -4.727 -7.849 6.278 1.00 98.31 190 ILE A O 1
ATOM 1521 N N . ASN A 1 191 ? -4.454 -5.864 7.291 1.00 98.06 191 ASN A N 1
ATOM 1522 C CA . ASN A 1 191 ? -4.542 -6.408 8.642 1.00 98.06 191 ASN A CA 1
ATOM 1523 C C . ASN A 1 191 ? -6.023 -6.549 9.026 1.00 98.06 191 ASN A C 1
ATOM 1525 O O . ASN A 1 191 ? -6.728 -5.563 9.265 1.00 98.06 191 ASN A O 1
ATOM 1529 N N . ARG A 1 192 ? -6.521 -7.787 9.072 1.00 97.12 192 ARG A N 1
ATOM 1530 C CA . ARG A 1 192 ? -7.939 -8.090 9.311 1.00 97.12 192 ARG A CA 1
ATOM 1531 C C . ARG A 1 192 ? -8.402 -7.657 10.691 1.00 97.12 192 ARG A C 1
ATOM 1533 O O . ARG A 1 192 ? -9.515 -7.154 10.825 1.00 97.12 192 ARG A O 1
ATOM 1540 N N . TYR A 1 193 ? -7.555 -7.824 11.697 1.00 97.50 193 TYR A N 1
ATOM 1541 C CA . TYR A 1 193 ? -7.866 -7.439 13.066 1.00 97.50 193 TYR A CA 1
ATOM 1542 C C . TYR A 1 193 ? -8.014 -5.925 13.197 1.00 97.50 193 TYR A C 1
ATOM 1544 O O . TYR A 1 193 ? -9.004 -5.439 13.751 1.00 97.50 193 TYR A O 1
ATOM 1552 N N . HIS A 1 194 ? -7.088 -5.171 12.605 1.00 97.94 194 HIS A N 1
ATOM 1553 C CA . HIS A 1 194 ? -7.168 -3.715 12.550 1.00 97.94 194 HIS A CA 1
ATOM 1554 C C . HIS A 1 194 ? -8.368 -3.253 11.715 1.00 97.94 194 HIS A C 1
ATOM 1556 O O . HIS A 1 194 ? -9.079 -2.333 12.123 1.00 97.94 194 HIS A O 1
ATOM 1562 N N . ARG A 1 195 ? -8.671 -3.927 10.595 1.00 97.50 195 ARG A N 1
ATOM 1563 C CA . ARG A 1 195 ? -9.855 -3.640 9.768 1.00 97.50 195 ARG A CA 1
ATOM 1564 C C . ARG A 1 195 ? -11.158 -3.842 10.540 1.00 97.50 195 ARG A C 1
ATOM 1566 O O . ARG A 1 195 ? -12.056 -3.006 10.446 1.00 97.50 195 ARG A O 1
ATOM 1573 N N . GLU A 1 196 ? -11.281 -4.931 11.296 1.00 97.31 196 GLU A N 1
ATOM 1574 C CA . GLU A 1 196 ? -12.456 -5.196 12.133 1.00 97.31 196 GLU A CA 1
ATOM 1575 C C . GLU A 1 196 ? -12.620 -4.138 13.228 1.00 97.31 196 GLU A C 1
ATOM 1577 O O . GLU A 1 196 ? -13.720 -3.604 13.394 1.00 97.31 196 GLU A O 1
ATOM 1582 N N . TYR A 1 197 ? -11.527 -3.763 13.899 1.00 98.06 197 TYR A N 1
ATOM 1583 C CA . TYR A 1 197 ? -11.534 -2.682 14.885 1.00 98.06 197 TYR A CA 1
ATOM 1584 C C . TYR A 1 197 ? -11.942 -1.339 14.267 1.00 98.06 197 TYR A C 1
ATOM 1586 O O . TYR A 1 197 ? -12.849 -0.681 14.784 1.00 98.06 197 TYR A O 1
ATOM 1594 N N . ARG A 1 198 ? -11.355 -0.966 13.120 1.00 97.25 198 ARG A N 1
ATOM 1595 C CA . ARG A 1 198 ? -11.720 0.240 12.358 1.00 97.25 198 ARG A CA 1
ATOM 1596 C C . ARG A 1 198 ? -13.206 0.243 12.015 1.00 97.25 198 ARG A C 1
ATOM 1598 O O . ARG A 1 198 ? -13.892 1.237 12.238 1.00 97.25 198 ARG A O 1
ATOM 1605 N N . ASN A 1 199 ? -13.721 -0.870 11.495 1.00 96.75 199 ASN A N 1
ATOM 1606 C CA . ASN A 1 199 ? -15.121 -0.995 11.095 1.00 96.75 199 ASN A CA 1
ATOM 1607 C C . ASN A 1 199 ? -16.075 -0.863 12.285 1.00 96.75 199 ASN A C 1
ATOM 1609 O O . ASN A 1 199 ? -17.081 -0.154 12.179 1.00 96.75 199 ASN A O 1
ATOM 1613 N N . LEU A 1 200 ? -15.752 -1.498 13.417 1.00 96.38 200 LEU A N 1
ATOM 1614 C CA . LEU A 1 200 ? -16.528 -1.360 14.644 1.00 96.38 200 LEU A CA 1
ATOM 1615 C C . LEU A 1 200 ? -16.513 0.095 15.121 1.00 96.38 200 LEU A C 1
ATOM 1617 O O . LEU A 1 200 ? -17.582 0.683 15.284 1.00 96.38 200 LEU A O 1
ATOM 1621 N N . PHE A 1 201 ? -15.334 0.703 15.267 1.00 96.19 201 PHE A N 1
ATOM 1622 C CA . PHE A 1 201 ? -15.203 2.094 15.701 1.00 96.19 201 PHE A CA 1
ATOM 1623 C C . PHE A 1 201 ? -15.974 3.052 14.787 1.00 96.19 201 PHE A C 1
ATOM 1625 O O . PHE A 1 201 ? -16.775 3.848 15.274 1.00 96.19 201 PHE A O 1
ATOM 1632 N N . ARG A 1 202 ? -15.826 2.911 13.465 1.00 95.06 202 ARG A N 1
ATOM 1633 C CA . ARG A 1 202 ? -16.562 3.689 12.461 1.00 95.06 202 ARG A CA 1
ATOM 1634 C C . ARG A 1 202 ? -18.070 3.562 12.641 1.00 95.06 202 ARG A C 1
ATOM 1636 O O . ARG A 1 202 ? -18.765 4.574 12.700 1.00 95.06 202 ARG A O 1
ATOM 1643 N N . SER A 1 203 ? -18.585 2.342 12.790 1.00 94.38 203 SER A N 1
ATOM 1644 C CA . SER A 1 203 ? -20.025 2.125 12.977 1.00 94.38 203 SER A CA 1
ATOM 1645 C C . SER A 1 203 ? -20.574 2.815 14.235 1.00 94.38 203 SER A C 1
ATOM 1647 O O . SER A 1 203 ? -21.659 3.395 14.198 1.00 94.38 203 SER A O 1
ATOM 1649 N N . LEU A 1 204 ? -19.809 2.810 15.330 1.00 92.88 204 LEU A N 1
ATOM 1650 C CA . LEU A 1 204 ? -20.191 3.413 16.608 1.00 92.88 204 LEU A CA 1
ATOM 1651 C C . LEU A 1 204 ? -20.083 4.943 16.562 1.00 92.88 204 LEU A C 1
ATOM 1653 O O . LEU A 1 204 ? -21.018 5.652 16.944 1.00 92.88 204 LEU A O 1
ATOM 1657 N N . TYR A 1 205 ? -18.969 5.457 16.036 1.00 91.94 205 TYR A N 1
ATOM 1658 C CA . TYR A 1 205 ? -18.693 6.885 15.941 1.00 91.94 205 TYR A CA 1
ATOM 1659 C C . TYR A 1 205 ? -19.679 7.598 15.012 1.00 91.94 205 TYR A C 1
ATOM 1661 O O . TYR A 1 205 ? -20.252 8.615 15.393 1.00 91.94 205 TYR A O 1
ATOM 1669 N N . PHE A 1 206 ? -19.952 7.066 13.817 1.00 90.06 206 PHE A N 1
ATOM 1670 C CA . PHE A 1 206 ? -20.865 7.729 12.879 1.00 90.06 206 PHE A CA 1
ATOM 1671 C C . PHE A 1 206 ? -22.337 7.650 13.293 1.00 90.06 206 PHE A C 1
ATOM 1673 O O . PHE A 1 206 ? -23.108 8.524 12.899 1.00 90.06 206 PHE A O 1
ATOM 1680 N N . ARG A 1 207 ? -22.724 6.675 14.128 1.00 86.88 207 ARG A N 1
ATOM 1681 C CA . ARG A 1 207 ? -24.090 6.575 14.662 1.00 86.88 207 ARG A CA 1
ATOM 1682 C C . ARG A 1 207 ? -24.413 7.692 15.655 1.00 86.88 207 ARG A C 1
ATOM 1684 O O . ARG A 1 207 ? -25.500 8.255 15.598 1.00 86.88 207 ARG A O 1
ATOM 1691 N N . ASN A 1 208 ? -23.484 7.991 16.561 1.00 78.88 208 ASN A N 1
ATOM 1692 C CA . ASN A 1 208 ? -23.756 8.835 17.729 1.00 78.88 208 ASN A CA 1
ATOM 1693 C C . ASN A 1 208 ? -22.891 10.107 17.792 1.00 78.88 208 ASN A C 1
ATOM 1695 O O . ASN A 1 208 ? -23.103 10.939 18.670 1.00 78.88 208 ASN A O 1
ATOM 1699 N N . LYS A 1 209 ? -21.873 10.238 16.924 1.00 83.44 209 LYS A N 1
ATOM 1700 C CA . LYS A 1 209 ? -20.793 11.256 16.962 1.00 83.44 209 LYS A CA 1
ATOM 1701 C C . LYS A 1 209 ? -20.072 11.375 18.315 1.00 83.44 209 LYS A C 1
ATOM 1703 O O . LYS A 1 209 ? -19.274 12.282 18.530 1.00 83.44 209 LYS A O 1
ATOM 1708 N N . LYS A 1 210 ? -20.330 10.422 19.211 1.00 81.12 210 LYS A N 1
ATOM 1709 C CA . LYS A 1 210 ? -19.760 10.240 20.540 1.00 81.12 210 LYS A CA 1
ATOM 1710 C C . LYS A 1 210 ? -19.854 8.757 20.887 1.00 81.12 210 LYS A C 1
ATOM 1712 O O . LYS A 1 210 ? -20.852 8.113 20.577 1.00 81.12 210 LYS A O 1
ATOM 1717 N N . ILE A 1 211 ? -18.831 8.227 21.538 1.00 84.88 211 ILE A N 1
ATOM 1718 C CA . ILE A 1 211 ? -18.795 6.829 21.973 1.00 84.88 211 ILE A CA 1
ATOM 1719 C C . ILE A 1 211 ? -19.249 6.774 23.431 1.00 84.88 211 ILE A C 1
ATOM 1721 O O . ILE A 1 211 ? -18.754 7.543 24.255 1.00 84.88 211 ILE A O 1
ATOM 1725 N N . SER A 1 212 ? -20.240 5.931 23.724 1.00 88.25 212 SER A N 1
ATOM 1726 C CA . SER A 1 212 ? -20.682 5.658 25.096 1.00 88.25 212 SER A CA 1
ATOM 1727 C C . SER A 1 212 ? -19.694 4.729 25.804 1.00 88.25 212 SER A C 1
ATOM 1729 O O . SER A 1 212 ? -18.914 4.038 25.151 1.00 88.25 212 SER A O 1
ATOM 1731 N N . ASP A 1 213 ? -19.756 4.660 27.132 1.00 89.00 213 ASP A N 1
ATOM 1732 C CA . ASP A 1 213 ? -18.887 3.764 27.906 1.00 89.00 213 ASP A CA 1
ATOM 1733 C C . ASP A 1 213 ? -19.100 2.288 27.522 1.00 89.00 213 ASP A C 1
ATOM 1735 O O . ASP A 1 213 ? -18.135 1.539 27.365 1.00 89.00 213 ASP A O 1
ATOM 1739 N N . ASP A 1 214 ? -20.351 1.889 27.262 1.00 89.88 214 ASP A N 1
ATOM 1740 C CA . ASP A 1 214 ? -20.697 0.538 26.799 1.00 89.88 214 ASP A CA 1
ATOM 1741 C C . ASP A 1 214 ? -20.098 0.220 25.421 1.00 89.88 214 ASP A C 1
ATOM 1743 O O . ASP A 1 214 ? -19.636 -0.893 25.162 1.00 89.88 214 ASP A O 1
ATOM 1747 N N . ASP A 1 215 ? -20.101 1.196 24.512 1.00 91.56 215 ASP A N 1
ATOM 1748 C CA . ASP A 1 215 ? -19.518 1.045 23.181 1.00 91.56 215 ASP A CA 1
ATOM 1749 C C . ASP A 1 215 ? -17.984 1.044 23.240 1.00 91.56 215 ASP A C 1
ATOM 1751 O O . ASP A 1 215 ? -17.332 0.281 22.522 1.00 91.56 215 ASP A O 1
ATOM 1755 N N . PHE A 1 216 ? -17.399 1.818 24.157 1.00 91.00 216 PHE A N 1
ATOM 1756 C CA . PHE A 1 216 ? -15.967 1.786 24.427 1.00 91.00 216 PHE A CA 1
ATOM 1757 C C . PHE A 1 216 ? -15.525 0.437 25.010 1.00 91.00 216 PHE A C 1
ATOM 1759 O O . PHE A 1 216 ? -14.506 -0.109 24.588 1.00 91.00 216 PHE A O 1
ATOM 1766 N N . ALA A 1 217 ? -16.316 -0.169 25.901 1.00 93.50 217 ALA A N 1
ATOM 1767 C CA . ALA A 1 217 ? -16.030 -1.495 26.447 1.00 93.50 217 ALA A CA 1
ATOM 1768 C C . ALA A 1 217 ? -15.951 -2.579 25.353 1.00 93.50 217 ALA A C 1
ATOM 1770 O O . ALA A 1 217 ? -15.077 -3.450 25.403 1.00 93.50 217 ALA A O 1
ATOM 1771 N N . LYS A 1 218 ? -16.802 -2.500 24.318 1.00 94.31 218 LYS A N 1
ATOM 1772 C CA . LYS A 1 218 ? -16.739 -3.404 23.151 1.00 94.31 218 LYS A CA 1
ATOM 1773 C C . LYS A 1 218 ? -15.434 -3.237 22.372 1.00 94.31 218 LYS A C 1
ATOM 1775 O O . LYS A 1 218 ? -14.819 -4.235 21.998 1.00 94.31 218 LYS A O 1
ATOM 1780 N N . LEU A 1 219 ? -14.998 -1.994 22.157 1.00 95.00 219 LEU A N 1
ATOM 1781 C CA . LEU A 1 219 ? -13.731 -1.693 21.482 1.00 95.00 219 LEU A CA 1
ATOM 1782 C C . LEU A 1 219 ? -12.533 -2.230 22.271 1.00 95.00 219 LEU A C 1
ATOM 1784 O O . LEU A 1 219 ? -11.658 -2.863 21.686 1.00 95.00 219 LEU A O 1
ATOM 1788 N N . VAL A 1 220 ? -12.520 -2.047 23.595 1.00 94.94 220 VAL A N 1
ATOM 1789 C CA . VAL A 1 220 ? -11.465 -2.578 24.477 1.00 94.94 220 VAL A CA 1
ATOM 1790 C C . VAL A 1 220 ? -11.425 -4.106 24.435 1.00 94.94 220 VAL A C 1
ATOM 1792 O O . VAL A 1 220 ? -10.348 -4.690 24.322 1.00 94.94 220 VAL A O 1
ATOM 1795 N N . SER A 1 221 ? -12.586 -4.763 24.479 1.00 96.12 221 SER A N 1
ATOM 1796 C CA . SER A 1 221 ? -12.671 -6.223 24.381 1.00 96.12 221 SER A CA 1
ATOM 1797 C C . SER A 1 221 ? -12.120 -6.740 23.047 1.00 96.12 221 SER A C 1
ATOM 1799 O O . SER A 1 221 ? -11.323 -7.679 23.039 1.00 96.12 221 SER A O 1
ATOM 1801 N N . MET A 1 222 ? -12.474 -6.095 21.928 1.00 96.62 222 MET A N 1
ATOM 1802 C CA . MET A 1 222 ? -11.960 -6.452 20.603 1.00 96.62 222 MET A CA 1
ATOM 1803 C C . MET A 1 222 ? -10.449 -6.231 20.495 1.00 96.62 222 MET A C 1
ATOM 1805 O O . MET A 1 222 ? -9.734 -7.125 20.050 1.00 96.62 222 MET A O 1
ATOM 1809 N N . ALA A 1 223 ? -9.952 -5.078 20.946 1.00 96.69 223 ALA A N 1
ATOM 1810 C CA . ALA A 1 223 ? -8.525 -4.785 20.928 1.00 96.69 223 ALA A CA 1
ATOM 1811 C C . ALA A 1 223 ? -7.727 -5.782 21.779 1.00 96.69 223 ALA A C 1
ATOM 1813 O O . ALA A 1 223 ? -6.672 -6.234 21.352 1.00 96.69 223 ALA A O 1
ATOM 1814 N N . SER A 1 224 ? -8.251 -6.191 22.940 1.00 96.56 224 SER A N 1
ATOM 1815 C CA . SER A 1 224 ? -7.620 -7.225 23.767 1.00 96.56 224 SER A CA 1
ATOM 1816 C C . SER A 1 224 ? -7.632 -8.598 23.096 1.00 96.56 224 SER A C 1
ATOM 1818 O O . SER A 1 224 ? -6.639 -9.314 23.185 1.00 96.56 224 SER A O 1
ATOM 1820 N N . LYS A 1 225 ? -8.737 -8.977 22.438 1.00 95.88 225 LYS A N 1
ATOM 1821 C CA . LYS A 1 225 ? -8.853 -10.251 21.711 1.00 95.88 225 LYS A CA 1
ATOM 1822 C C . LYS A 1 225 ? -7.832 -10.336 20.577 1.00 95.88 225 LYS A C 1
ATOM 1824 O O . LYS A 1 225 ? -7.235 -11.387 20.378 1.00 95.88 225 LYS A O 1
ATOM 1829 N N . TYR A 1 226 ? -7.654 -9.239 19.850 1.00 96.19 226 TYR A N 1
ATOM 1830 C CA . TYR A 1 226 ? -6.765 -9.160 18.695 1.00 96.19 226 TYR A CA 1
ATOM 1831 C C . TYR A 1 226 ? -5.370 -8.612 19.007 1.00 96.19 226 TYR A C 1
ATOM 1833 O O . TYR A 1 226 ? -4.583 -8.422 18.090 1.00 96.19 226 TYR A O 1
ATOM 1841 N N . GLN A 1 227 ? -5.064 -8.365 20.284 1.00 95.38 227 GLN A N 1
ATOM 1842 C CA . GLN A 1 227 ? -3.779 -7.828 20.743 1.00 95.38 227 GLN A CA 1
ATOM 1843 C C . GLN A 1 227 ? -3.360 -6.523 20.039 1.00 95.38 227 GLN A C 1
ATOM 1845 O O . GLN A 1 227 ? -2.178 -6.262 19.847 1.00 95.38 227 GLN A O 1
ATOM 1850 N N . ILE A 1 228 ? -4.330 -5.673 19.694 1.00 96.75 228 ILE A N 1
ATOM 1851 C CA . ILE A 1 228 ? -4.068 -4.373 19.066 1.00 96.75 228 ILE A CA 1
ATOM 1852 C C . ILE A 1 228 ? -3.527 -3.435 20.140 1.00 96.75 228 ILE A C 1
ATOM 1854 O O . ILE A 1 228 ? -4.226 -3.130 21.114 1.00 96.75 228 ILE A O 1
ATOM 1858 N N . ASP A 1 229 ? -2.297 -2.956 19.986 1.00 95.31 229 ASP A N 1
ATOM 1859 C CA . ASP A 1 229 ? -1.698 -2.055 20.962 1.00 95.31 229 ASP A CA 1
ATOM 1860 C C . ASP A 1 229 ? -2.397 -0.682 20.985 1.00 95.31 229 ASP A C 1
ATOM 1862 O O . ASP A 1 229 ? -3.139 -0.290 20.079 1.00 95.31 229 ASP A O 1
ATOM 1866 N N . ARG A 1 230 ? -2.188 0.069 22.070 1.00 95.25 230 ARG A N 1
ATOM 1867 C CA . ARG A 1 230 ? -2.874 1.354 22.281 1.00 95.25 230 ARG A CA 1
ATOM 1868 C C . ARG A 1 230 ? -2.526 2.398 21.226 1.00 95.25 230 ARG A C 1
ATOM 1870 O O . ARG A 1 230 ? -3.368 3.243 20.931 1.00 95.25 230 ARG A O 1
ATOM 1877 N N . TYR A 1 231 ? -1.305 2.365 20.704 1.00 96.00 231 TYR A N 1
ATOM 1878 C CA . TYR A 1 231 ? -0.865 3.318 19.701 1.00 96.00 231 TYR A CA 1
ATOM 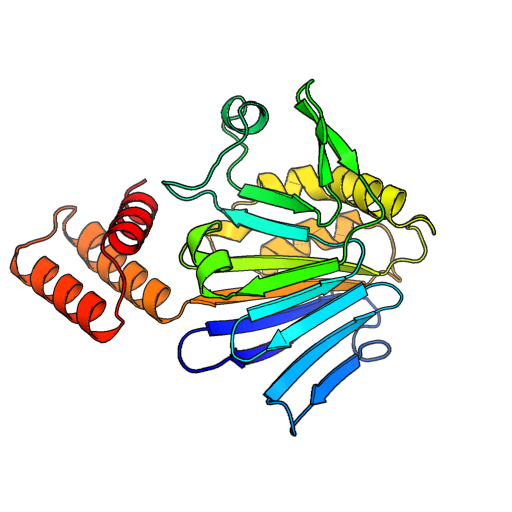1879 C C . TYR A 1 231 ? -1.571 3.039 18.372 1.00 96.00 231 TYR A C 1
ATOM 1881 O O . TYR A 1 231 ? -2.202 3.945 17.834 1.00 96.00 231 TYR A O 1
ATOM 1889 N N . GLN A 1 232 ? -1.614 1.784 17.917 1.00 96.75 232 GLN A N 1
ATOM 1890 C CA . GLN A 1 232 ? -2.375 1.402 16.720 1.00 96.75 232 GLN A CA 1
ATOM 1891 C C . GLN A 1 232 ? -3.873 1.698 16.854 1.00 96.75 232 GLN A C 1
ATOM 1893 O O . GLN A 1 232 ? -4.488 2.234 15.931 1.00 96.75 232 GLN A O 1
ATOM 1898 N N . GLN A 1 233 ? -4.462 1.446 18.028 1.00 96.88 233 GLN A N 1
ATOM 1899 C CA . GLN A 1 233 ? -5.846 1.843 18.303 1.00 96.88 233 GLN A CA 1
ATOM 1900 C C . GLN A 1 233 ? -6.063 3.354 18.153 1.00 96.88 233 GLN A C 1
ATOM 1902 O O . GLN A 1 233 ? -7.109 3.769 17.670 1.00 96.88 233 GLN A O 1
ATOM 1907 N N . GLU A 1 234 ? -5.140 4.199 18.618 1.00 96.12 234 GLU A N 1
ATOM 1908 C CA . GLU A 1 234 ? -5.250 5.657 18.467 1.00 96.12 234 GLU A CA 1
ATOM 1909 C C . GLU A 1 234 ? -5.162 6.072 16.996 1.00 96.12 234 GLU A C 1
ATOM 1911 O O . GLU A 1 234 ? -6.028 6.806 16.523 1.00 96.12 234 GLU A O 1
ATOM 1916 N N . ARG A 1 235 ? -4.186 5.535 16.255 1.00 96.75 235 ARG A N 1
ATOM 1917 C CA . ARG A 1 235 ? -3.999 5.821 14.825 1.00 96.75 235 ARG A CA 1
ATOM 1918 C C . ARG A 1 235 ? -5.256 5.517 14.014 1.00 96.75 235 ARG A C 1
ATOM 1920 O O . ARG A 1 235 ? -5.746 6.391 13.308 1.00 96.75 235 ARG A O 1
ATOM 1927 N N . ILE A 1 236 ? -5.826 4.324 14.198 1.00 97.19 236 ILE A N 1
ATOM 1928 C CA . ILE A 1 236 ? -7.054 3.890 13.514 1.00 97.19 236 ILE A CA 1
ATOM 1929 C C . ILE A 1 236 ? -8.256 4.769 13.893 1.00 97.19 236 ILE A C 1
ATOM 1931 O O . ILE A 1 236 ? -9.131 5.023 13.070 1.00 97.19 236 ILE A O 1
ATOM 1935 N N . ARG A 1 237 ? -8.343 5.224 15.148 1.00 95.38 237 ARG A N 1
ATOM 1936 C CA . ARG A 1 237 ? -9.454 6.080 15.588 1.00 95.38 237 ARG A CA 1
ATOM 1937 C C . ARG A 1 237 ? -9.375 7.475 14.985 1.00 95.38 237 ARG A C 1
ATOM 1939 O O . ARG A 1 237 ? -10.400 7.971 14.531 1.00 95.38 237 ARG A O 1
ATOM 1946 N N . ILE A 1 238 ? -8.186 8.077 14.970 1.00 94.62 238 ILE A N 1
ATOM 1947 C CA . ILE A 1 238 ? -7.955 9.392 14.358 1.00 94.62 238 ILE A CA 1
ATOM 1948 C C . ILE A 1 238 ? -8.276 9.335 12.862 1.00 94.62 238 ILE A C 1
ATOM 1950 O O . ILE A 1 238 ? -9.025 10.180 12.390 1.00 94.62 238 ILE A O 1
ATOM 1954 N N . ASP A 1 239 ? -7.805 8.299 12.168 1.00 93.75 239 ASP A N 1
ATOM 1955 C CA . ASP A 1 239 ? -8.070 8.039 10.744 1.00 93.75 239 ASP A CA 1
ATOM 1956 C C . ASP A 1 239 ? -9.566 7.943 10.402 1.00 93.75 239 ASP A C 1
ATOM 1958 O O . ASP A 1 239 ? -10.009 8.355 9.345 1.00 93.75 239 ASP A O 1
ATOM 1962 N N . VAL A 1 240 ? -10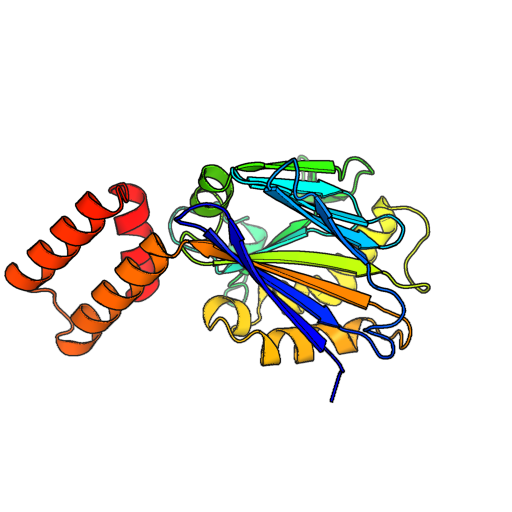.392 7.427 11.315 1.00 93.06 240 VAL A N 1
ATOM 1963 C CA . VAL A 1 240 ? -11.849 7.367 11.102 1.00 93.06 240 VAL A CA 1
ATOM 1964 C C . VAL A 1 240 ? -12.547 8.697 11.413 1.00 93.06 240 VAL A C 1
ATOM 1966 O O . VAL A 1 240 ? -13.667 8.937 10.952 1.00 93.06 240 VAL A O 1
ATOM 1969 N N . MET A 1 241 ? -11.951 9.524 12.272 1.00 91.44 241 MET A N 1
ATOM 1970 C CA . MET A 1 241 ? -12.547 10.780 12.728 1.00 91.44 241 MET A CA 1
ATOM 1971 C C . MET A 1 241 ? -12.310 11.947 11.767 1.00 91.44 241 MET A C 1
ATOM 1973 O O . MET A 1 241 ? -13.132 12.870 11.768 1.00 91.44 241 MET A O 1
ATOM 1977 N N . TYR A 1 242 ? -11.216 11.913 11.007 1.00 86.12 242 TYR A N 1
ATOM 1978 C CA . TYR A 1 242 ? -10.747 12.977 10.118 1.00 86.12 242 TYR A CA 1
ATOM 1979 C C . TYR A 1 242 ? -10.691 12.496 8.678 1.00 86.12 242 TYR A C 1
ATOM 1981 O O . TYR A 1 242 ? -11.070 13.311 7.808 1.00 86.12 242 TYR A O 1
#

Secondary structure (DSSP, 8-state):
---EEEEEEEETTTEEEEEEEE-TTTTTS-EEEEETTTTEEEEEETTEEEEE-SSEEEEESS-EEEEE--TTS---HHHHT-TT--EEEEETTEEE-TTS-EEE-S---EEEEHHHHHHHS-SSEEEEEEEE-SSS-SSHHHHHHHHHHHHHHHHTT-TTTTTT-HHHHHHHHGGGG--TT-EEEEEEEEEHHHHHHHHHHHHHHHHHSS--HHHHHHHHHHHHHTT--HHHHHHHHHHHH-

Radius of gyration: 18.6 Å; chains: 1; bounding box: 45×48×52 Å